Protein AF-A0A922D092-F1 (afdb_monomer)

Organism: Manduca sexta (NCBI:txid7130)

Foldseek 3Di:
DDDDDDDDDPPCPPPPPPPVVVVVVLVVLVVVLVVLVVVLVVLVVPDDPDPVSVVVSVVSVVVSVVSVVVSVVVVVVVVVVVVVVVVVVVPDDDPDDCVPVVVVVVVVVVVVVVVVVVVVVVVVVVVVVVVVVVVVVVVVVVVVVVVVVVVVVVCVVVVVVVVVVVVVVVVVVVVVVVVVVVVVVVVVVVVVVD

Solvent-accessible surface area (backbone atoms only — not comparable to full-atom values): 11094 Å² total; per-residue (Å²): 142,82,85,77,86,84,73,84,79,77,77,78,70,76,84,74,46,70,62,60,54,48,53,53,51,50,53,52,51,50,52,52,51,52,49,51,50,54,50,52,53,52,48,63,74,69,51,66,96,45,72,70,54,53,52,51,52,50,51,53,53,52,54,51,51,52,51,53,51,53,49,52,53,48,51,50,51,52,51,54,49,51,52,52,52,50,58,61,63,66,68,65,84,75,85,88,78,52,75,74,58,52,56,57,52,49,53,54,50,49,52,51,50,52,50,53,50,50,53,53,48,52,50,51,51,50,54,51,49,53,50,51,50,52,52,51,54,50,50,52,51,50,51,52,50,50,52,52,49,50,55,47,60,67,41,48,65,54,50,52,51,52,53,49,54,54,51,55,53,55,51,52,56,52,50,54,53,52,50,54,53,54,52,54,52,51,53,53,49,50,60,73,77,102

Sequence (194 aa):
MSTGTAGLSSESVPLINSDDMFDTMSMELQQLLNKLSSINDKMADLAPSGTATMHTIKRHREILMDYQQEFSKTSARVSARREREELLRGGSPPPSAVMGLSRRDQYAKEANHLHSSHMLVDEQINIAMEAREHLTSQRQTFKRMQTRFNDIANRFPMLNSLIYRINARKRRDSLIIGLVVAVCTFLLLLYAFH

pLDDT: mean 74.11, std 13.67, range [33.16, 96.38]

Secondary structure (DSSP, 8-state):
---------------S-HHHHHHHHHHHHHHHHHHHHHHHHHHHHH--S-HHHHHHHHHHHHHHHHHHHHHHHH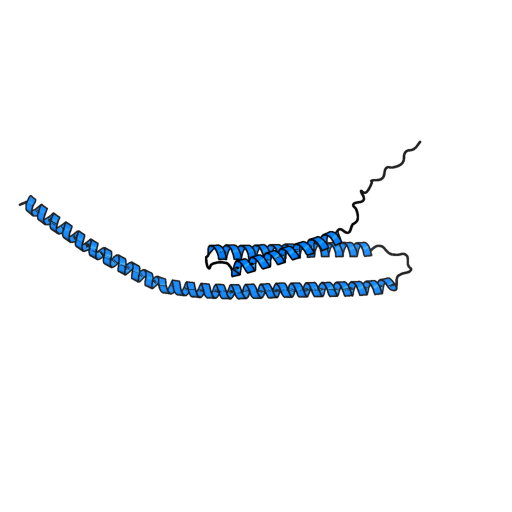HHHHHHHHHHHHHHHTTS---SS-HHHHHHHHHHHHHHHHHHHHHHHHHHHHHHHHHHHHHHHHHHHHHHHHHHHHHHHHHHHHHHHHHHHHHHHHHHHHHHHHHHHHHHHHHHHHHHH-

Radius of gyration: 38.84 Å; Cα contacts (8 Å, |Δi|>4): 16; chains: 1; bounding box: 93×28×133 Å

InterPro domains:
  IPR023601 Golgi SNAP receptor complex, subunit 1 [PIRSF027109] (18-194)
  IPR023601 Golgi SNAP receptor complex, subunit 1 [PTHR21094] (17-194)
  IPR060289 Golgi SNAP receptor complex member, N-terminal domain [PF27017] (8-90)

Mean predicted aligned error: 18.85 Å

Structure (mmCIF, N/CA/C/O backbone):
data_AF-A0A922D092-F1
#
_entry.id   AF-A0A922D092-F1
#
loop_
_atom_site.group_PDB
_atom_site.id
_at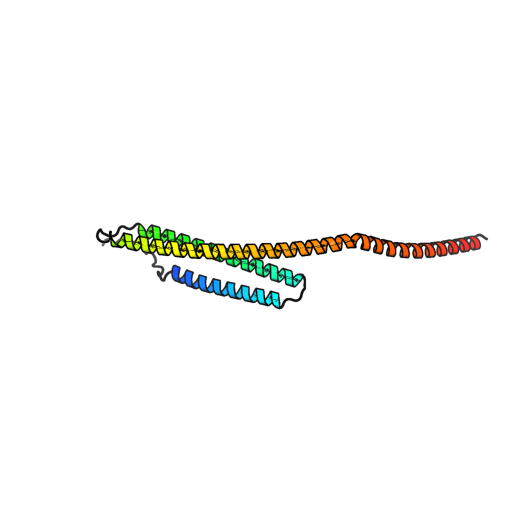om_site.type_symbol
_atom_site.label_atom_id
_atom_site.label_alt_id
_atom_site.label_comp_id
_atom_site.label_asym_id
_atom_site.label_entity_id
_atom_site.label_seq_id
_atom_site.pdbx_PDB_ins_code
_atom_site.Cartn_x
_atom_site.Cartn_y
_atom_site.Cartn_z
_atom_site.occupancy
_atom_site.B_iso_or_equiv
_atom_site.auth_seq_id
_atom_site.auth_comp_id
_atom_site.auth_asym_id
_atom_site.auth_atom_id
_atom_site.pdbx_PDB_model_num
ATOM 1 N N . MET A 1 1 ? 5.467 7.067 76.844 1.00 36.84 1 MET A N 1
ATOM 2 C CA . MET A 1 1 ? 6.057 7.325 75.513 1.00 36.84 1 MET A CA 1
ATOM 3 C C . MET A 1 1 ? 6.150 5.998 74.783 1.00 36.84 1 MET A C 1
ATOM 5 O O . MET A 1 1 ? 7.023 5.208 75.108 1.00 36.84 1 MET A O 1
ATOM 9 N N . SER A 1 2 ? 5.228 5.732 73.860 1.00 33.16 2 SER A N 1
ATOM 10 C CA . SER A 1 2 ? 5.283 4.564 72.973 1.00 33.16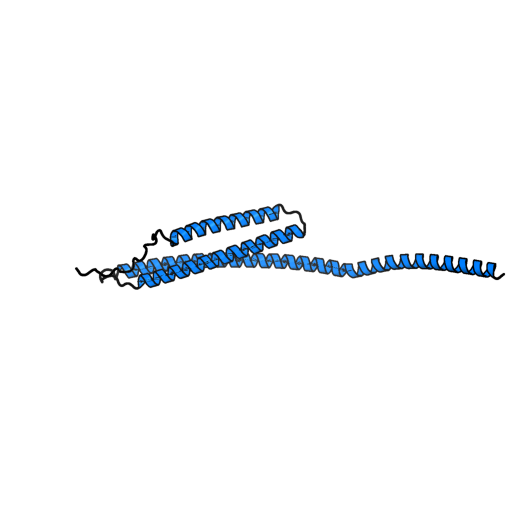 2 SER A CA 1
ATOM 11 C C . SER A 1 2 ? 4.810 5.038 71.607 1.00 33.16 2 SER A C 1
ATOM 13 O O . SER A 1 2 ? 3.639 5.356 71.418 1.00 33.16 2 SER A O 1
ATOM 15 N N . THR A 1 3 ? 5.774 5.235 70.715 1.00 38.66 3 THR A N 1
ATOM 16 C CA . THR A 1 3 ? 5.596 5.777 69.370 1.00 38.66 3 THR A CA 1
ATOM 17 C C . THR A 1 3 ? 4.955 4.739 68.466 1.00 38.66 3 THR A C 1
ATOM 19 O O . THR A 1 3 ? 5.421 3.604 68.377 1.00 38.66 3 THR A O 1
ATOM 22 N N . GLY A 1 4 ? 3.863 5.162 67.834 1.00 37.19 4 GLY A N 1
ATOM 23 C CA . GLY A 1 4 ? 3.045 4.371 66.936 1.00 37.19 4 GLY A CA 1
ATOM 24 C C . GLY A 1 4 ? 3.731 4.025 65.619 1.00 37.19 4 GLY A C 1
ATOM 25 O O . GLY A 1 4 ? 4.598 4.731 65.109 1.00 37.19 4 GLY A O 1
ATOM 26 N N . THR A 1 5 ? 3.264 2.904 65.091 1.00 45.34 5 THR A N 1
ATOM 27 C CA . THR A 1 5 ? 3.430 2.363 63.747 1.00 45.34 5 THR A CA 1
ATOM 28 C C . THR A 1 5 ? 3.207 3.414 62.657 1.00 45.34 5 THR A C 1
ATOM 30 O O . THR A 1 5 ? 2.078 3.860 62.446 1.00 45.34 5 THR A O 1
ATOM 33 N N . ALA A 1 6 ? 4.265 3.764 61.923 1.00 40.31 6 ALA A N 1
ATOM 34 C CA . ALA A 1 6 ? 4.159 4.496 60.665 1.00 40.31 6 ALA A CA 1
ATOM 35 C C . ALA A 1 6 ? 3.787 3.506 59.551 1.00 40.31 6 ALA A C 1
ATOM 37 O O . ALA A 1 6 ? 4.634 2.800 59.005 1.00 40.31 6 ALA A O 1
ATOM 38 N N . GLY A 1 7 ? 2.484 3.410 59.285 1.00 39.28 7 GLY A N 1
ATOM 39 C CA . GLY A 1 7 ? 1.939 2.726 58.123 1.00 39.28 7 GLY A CA 1
ATOM 40 C C . GLY A 1 7 ? 2.340 3.438 56.833 1.00 39.28 7 GLY A C 1
ATOM 41 O O . GLY A 1 7 ? 2.382 4.665 56.767 1.00 39.28 7 GLY A O 1
ATOM 42 N N . LEU A 1 8 ? 2.638 2.618 55.829 1.00 41.84 8 LEU A N 1
ATOM 43 C CA . LEU A 1 8 ? 2.929 2.973 54.446 1.00 41.84 8 LEU A CA 1
ATOM 44 C C . LEU A 1 8 ? 1.945 4.027 53.921 1.00 41.84 8 LEU A C 1
ATOM 46 O O . LEU A 1 8 ? 0.755 3.758 53.753 1.00 41.84 8 LEU A O 1
ATOM 50 N N . SER A 1 9 ? 2.454 5.221 53.631 1.00 36.53 9 SER A N 1
ATOM 51 C CA . SER A 1 9 ? 1.755 6.228 52.842 1.00 36.53 9 SER A CA 1
ATOM 52 C C . SER A 1 9 ? 1.647 5.723 51.404 1.00 36.53 9 SER A C 1
ATOM 54 O O . SER A 1 9 ? 2.573 5.870 50.610 1.00 36.53 9 SER A O 1
ATOM 56 N N . SER A 1 10 ? 0.518 5.084 51.095 1.00 38.88 10 SER A N 1
ATOM 57 C CA . SER A 1 10 ? 0.043 4.882 49.729 1.00 38.88 10 SER A CA 1
ATOM 58 C C . SER A 1 10 ? -0.156 6.264 49.118 1.00 38.88 10 SER A C 1
ATOM 60 O O . SER A 1 10 ? -1.162 6.923 49.376 1.00 38.88 10 SER A O 1
ATOM 62 N N . GLU A 1 11 ? 0.857 6.720 48.389 1.00 37.16 11 GLU A N 1
ATOM 63 C CA . GLU A 1 11 ? 0.870 7.981 47.665 1.00 37.16 11 GLU A CA 1
ATOM 64 C C . GLU A 1 11 ? -0.377 8.046 46.780 1.00 37.16 11 GLU A C 1
ATOM 66 O O . GLU A 1 11 ? -0.585 7.242 45.869 1.00 37.16 11 GLU A O 1
ATOM 71 N N . SER A 1 12 ? -1.270 8.957 47.145 1.00 43.69 12 SER A N 1
ATOM 72 C CA . SER A 1 12 ? -2.517 9.238 46.462 1.00 43.69 12 SER A CA 1
ATOM 73 C C . SER A 1 12 ? -2.196 9.873 45.113 1.00 43.69 12 SER A C 1
ATOM 75 O O . SER A 1 12 ? -2.137 11.098 44.997 1.00 43.69 12 SER A O 1
ATOM 77 N N . VAL A 1 13 ? -1.968 9.039 44.098 1.00 53.28 13 VAL A N 1
ATOM 78 C CA . VAL A 1 13 ? -2.009 9.477 42.702 1.00 53.28 13 VAL A CA 1
ATOM 79 C C . VAL A 1 13 ? -3.411 10.050 42.473 1.00 53.28 13 VAL A C 1
ATOM 81 O O . VAL A 1 13 ? -4.391 9.360 42.776 1.00 53.28 13 VAL A O 1
ATOM 84 N N . PRO A 1 14 ? -3.548 11.302 42.010 1.00 43.09 14 PRO A N 1
ATOM 85 C CA . PRO A 1 14 ? -4.853 11.904 41.792 1.00 43.09 14 PRO A CA 1
ATOM 86 C C . PRO A 1 14 ? -5.666 11.017 40.845 1.00 43.09 14 PRO A C 1
ATOM 88 O O . PRO A 1 14 ? -5.299 10.848 39.686 1.00 43.09 14 PRO A O 1
ATOM 91 N N . LEU A 1 15 ? -6.778 10.463 41.336 1.00 48.34 15 LEU A N 1
ATOM 92 C CA . LEU A 1 15 ? -7.799 9.739 40.566 1.00 48.34 15 LEU A CA 1
ATOM 93 C C . LEU A 1 15 ? -8.592 10.706 39.663 1.00 48.34 15 LEU A C 1
ATOM 95 O O . LEU A 1 15 ? -9.815 10.638 39.572 1.00 48.34 15 LEU A O 1
ATOM 99 N N . ILE A 1 16 ? -7.906 11.645 39.011 1.00 45.56 16 ILE A N 1
ATOM 100 C CA . ILE A 1 16 ? -8.444 12.336 37.844 1.00 45.56 16 ILE A CA 1
ATOM 101 C C . ILE A 1 16 ? -8.321 11.329 36.703 1.00 45.56 16 ILE A C 1
ATOM 103 O O . ILE A 1 16 ? -7.296 11.196 36.043 1.00 45.56 16 ILE A O 1
ATOM 107 N N . ASN A 1 17 ? -9.373 10.518 36.656 1.00 61.44 17 ASN A N 1
ATOM 108 C CA . ASN A 1 17 ? -9.843 9.611 35.628 1.00 61.44 17 ASN A CA 1
ATOM 109 C C . ASN A 1 17 ? -8.825 9.284 34.521 1.00 61.44 17 ASN A C 1
ATOM 111 O O . ASN A 1 17 ? -8.837 9.864 33.437 1.00 61.44 17 ASN A O 1
ATOM 115 N N . SER A 1 18 ? -7.948 8.314 34.792 1.00 64.44 18 SER A N 1
ATOM 116 C CA . SER A 1 18 ? -7.042 7.731 33.791 1.00 64.44 18 SER A CA 1
ATOM 117 C C . SER A 1 18 ? -7.797 7.278 32.535 1.00 64.44 18 SER A C 1
ATOM 119 O O . SER A 1 18 ? -7.241 7.323 31.439 1.00 64.44 18 SER A O 1
ATOM 121 N N . ASP A 1 19 ? -9.071 6.914 32.704 1.00 66.00 19 ASP A N 1
ATOM 122 C CA . ASP A 1 19 ? -10.000 6.589 31.628 1.00 66.00 19 ASP A CA 1
ATOM 123 C C . ASP A 1 19 ? -10.378 7.824 30.791 1.00 66.00 19 ASP A C 1
ATOM 125 O O . ASP A 1 19 ? -10.250 7.769 29.573 1.00 66.00 19 ASP A O 1
ATOM 129 N N . ASP A 1 20 ? -10.729 8.971 31.395 1.00 72.00 20 ASP A N 1
ATOM 130 C CA . ASP A 1 20 ? -11.018 10.200 30.621 1.00 72.00 20 ASP A CA 1
ATOM 131 C C . ASP A 1 20 ? -9.777 10.707 29.877 1.00 72.00 20 ASP A C 1
ATOM 133 O O . ASP A 1 20 ? -9.875 11.229 28.763 1.00 72.00 20 ASP A O 1
ATOM 137 N N . MET A 1 21 ? -8.590 10.561 30.477 1.00 75.94 21 MET A N 1
ATOM 138 C CA . MET A 1 21 ? -7.331 10.891 29.806 1.00 75.94 21 MET A CA 1
ATOM 139 C C . MET A 1 21 ? -7.085 9.978 28.603 1.00 75.94 21 MET A C 1
ATOM 141 O O . MET A 1 21 ? -6.642 10.454 27.555 1.00 75.94 21 MET A O 1
ATOM 145 N N . PHE A 1 22 ? -7.376 8.682 28.739 1.00 78.19 22 PHE A N 1
ATOM 146 C CA . PHE A 1 22 ? -7.267 7.728 27.643 1.00 78.19 22 PHE A CA 1
ATOM 147 C C . PHE A 1 22 ? -8.282 8.017 26.534 1.00 78.19 22 PHE A C 1
ATOM 149 O O . PHE A 1 22 ? -7.911 7.996 25.361 1.00 78.19 22 PHE A O 1
ATOM 156 N N . ASP A 1 23 ? -9.525 8.339 26.886 1.00 75.44 23 ASP A N 1
ATOM 157 C CA . ASP A 1 23 ? -10.584 8.669 25.931 1.00 75.44 23 ASP A CA 1
ATOM 158 C C . ASP A 1 23 ? -10.254 9.964 25.168 1.00 75.44 23 ASP A C 1
ATOM 160 O O . ASP A 1 23 ? -10.342 10.008 23.938 1.00 75.44 23 ASP A O 1
ATOM 164 N N . THR A 1 24 ? -9.758 10.989 25.869 1.00 80.88 24 THR A N 1
ATOM 165 C CA . THR A 1 24 ? -9.302 12.249 25.254 1.00 80.88 24 THR A CA 1
ATOM 166 C C . THR A 1 24 ? -8.134 12.008 24.296 1.00 80.88 24 THR A C 1
ATOM 168 O O . THR A 1 24 ? -8.173 12.434 23.141 1.00 80.88 24 THR A O 1
ATOM 171 N N . MET A 1 25 ? -7.113 11.266 24.738 1.00 80.69 25 MET A N 1
ATOM 172 C CA . MET A 1 25 ? -5.948 10.934 23.914 1.00 80.69 25 MET A CA 1
ATOM 173 C C . MET A 1 25 ? -6.326 10.071 22.708 1.00 80.69 25 MET A C 1
ATOM 175 O O . MET A 1 25 ? -5.791 10.265 21.618 1.00 80.69 25 MET A O 1
ATOM 179 N N . SER A 1 26 ? -7.263 9.140 22.882 1.00 79.75 26 SER A N 1
ATOM 180 C CA . SER A 1 26 ? -7.783 8.300 21.803 1.00 79.75 26 SER A CA 1
ATOM 181 C C . SER A 1 26 ? -8.486 9.137 20.740 1.00 79.75 26 SER A C 1
ATOM 183 O O . SER A 1 26 ? -8.256 8.938 19.546 1.00 79.75 26 SER A O 1
ATOM 185 N N . MET A 1 27 ? -9.276 10.126 21.162 1.00 79.56 27 MET A N 1
ATOM 186 C CA . MET A 1 27 ? -9.956 11.049 20.257 1.00 79.56 27 MET A CA 1
ATOM 187 C C . MET A 1 27 ? -8.962 11.916 19.470 1.00 79.56 27 MET A C 1
ATOM 189 O O . MET A 1 27 ? -9.107 12.071 18.255 1.00 79.56 27 MET A O 1
ATOM 193 N N . GLU A 1 28 ? -7.917 12.429 20.125 1.00 86.38 28 GLU A N 1
ATOM 194 C CA . GLU A 1 28 ? -6.835 13.164 19.457 1.00 86.38 28 GLU A CA 1
ATOM 195 C C . GLU A 1 28 ? -6.080 12.283 18.450 1.00 86.38 28 GLU A C 1
ATOM 197 O O . GLU A 1 28 ? -5.886 12.680 17.298 1.00 86.38 28 GLU A O 1
ATOM 202 N N . LEU A 1 29 ? -5.703 11.060 18.838 1.00 85.44 29 LEU A N 1
ATOM 203 C CA . LEU A 1 29 ? -5.026 10.101 17.957 1.00 85.44 29 LEU A CA 1
ATOM 204 C C . LEU A 1 29 ? -5.854 9.804 16.706 1.00 85.44 29 LEU A C 1
ATOM 206 O O . LEU A 1 29 ? -5.323 9.802 15.594 1.00 85.44 29 LEU A O 1
ATOM 210 N N . GLN A 1 30 ? -7.162 9.624 16.867 1.00 81.12 30 GLN A N 1
ATOM 211 C CA . GLN A 1 30 ? -8.065 9.361 15.755 1.00 81.12 30 GLN A CA 1
ATOM 212 C C . GLN A 1 30 ? -8.192 10.571 14.817 1.00 81.12 30 GLN A C 1
ATOM 214 O O . GLN A 1 30 ? -8.170 10.411 13.595 1.00 81.12 30 GLN A O 1
ATOM 219 N N . GLN A 1 31 ? -8.224 11.794 15.355 1.00 85.25 31 GLN A N 1
ATOM 220 C CA . GLN A 1 31 ? -8.160 13.014 14.543 1.00 85.25 31 GLN A CA 1
ATOM 221 C C . GLN A 1 31 ? -6.845 13.119 13.757 1.00 85.25 31 GLN A C 1
ATOM 223 O O . GLN A 1 31 ? -6.859 13.487 12.577 1.00 85.25 31 GLN A O 1
ATOM 228 N N . LEU A 1 32 ? -5.711 12.776 14.374 1.00 86.44 32 LEU A N 1
ATOM 229 C CA . LEU A 1 32 ? -4.406 12.783 13.710 1.00 86.44 32 LEU A CA 1
ATOM 230 C C . LEU A 1 32 ? -4.322 11.729 12.597 1.00 86.44 32 LEU A C 1
ATOM 232 O O . LEU A 1 32 ? -3.824 12.043 11.513 1.00 86.44 32 LEU A O 1
ATOM 236 N N . LEU A 1 33 ? -4.847 10.521 12.820 1.00 82.44 33 LEU A N 1
ATOM 237 C CA . LEU A 1 33 ? -4.914 9.467 11.801 1.00 82.44 33 LEU A CA 1
ATOM 238 C C . LEU A 1 33 ? -5.783 9.887 10.610 1.00 82.44 33 LEU A C 1
ATOM 240 O O . LEU A 1 33 ? -5.355 9.758 9.462 1.00 82.44 33 LEU A O 1
ATOM 244 N N . ASN A 1 34 ? -6.944 10.493 10.869 1.00 79.31 34 ASN A N 1
ATOM 245 C CA . ASN A 1 34 ? -7.818 11.028 9.821 1.00 79.31 34 ASN A CA 1
ATOM 246 C C . ASN A 1 34 ? -7.132 12.140 9.015 1.00 79.31 34 ASN A C 1
ATOM 248 O O . ASN A 1 34 ? -7.215 12.184 7.783 1.00 79.31 34 ASN A O 1
ATOM 252 N N . LYS A 1 35 ? -6.394 13.025 9.694 1.00 88.12 35 LYS A N 1
ATOM 253 C CA . LYS A 1 35 ? -5.608 14.074 9.036 1.00 88.12 35 LYS A CA 1
ATOM 254 C C . LYS A 1 35 ? -4.502 13.480 8.163 1.00 88.12 35 LYS A C 1
ATOM 256 O O . LYS A 1 35 ? -4.300 13.954 7.046 1.00 88.12 35 LYS A O 1
ATOM 261 N N . LEU A 1 36 ? -3.814 12.443 8.641 1.00 82.88 36 LEU A N 1
ATOM 262 C CA . LEU A 1 36 ? -2.781 11.747 7.877 1.00 82.88 36 LEU A CA 1
ATOM 263 C C . LEU A 1 36 ? -3.370 11.044 6.646 1.00 82.88 36 LEU A C 1
ATOM 265 O O . LEU A 1 36 ? -2.770 11.124 5.575 1.00 82.88 36 LEU A O 1
ATOM 269 N N . SER A 1 37 ? -4.564 10.454 6.763 1.00 81.44 37 SER A N 1
ATOM 270 C CA . SER A 1 37 ? -5.294 9.876 5.625 1.00 81.44 37 SER A CA 1
ATOM 271 C C . SER A 1 37 ? -5.591 10.933 4.570 1.00 81.44 37 SER A C 1
ATOM 273 O O . SER A 1 37 ? -5.203 10.781 3.415 1.00 81.44 37 SER A O 1
ATOM 275 N N . SER A 1 38 ? -6.161 12.070 4.984 1.00 82.00 38 SER A N 1
ATOM 276 C CA . SER A 1 38 ? -6.460 13.185 4.078 1.00 82.00 38 SER A CA 1
ATOM 277 C C . SER A 1 38 ? -5.213 13.714 3.359 1.00 82.00 38 SER A C 1
ATOM 279 O O . SER A 1 38 ? -5.268 14.046 2.175 1.00 82.00 38 SER A O 1
ATOM 281 N N . ILE A 1 39 ? -4.073 13.794 4.053 1.00 85.81 39 ILE A N 1
ATOM 282 C CA . ILE A 1 39 ? -2.797 14.199 3.446 1.00 85.81 39 ILE A CA 1
ATOM 283 C C . ILE A 1 39 ? -2.324 13.159 2.428 1.00 85.81 39 ILE A C 1
ATOM 285 O O . ILE A 1 39 ? -1.868 13.531 1.349 1.00 85.81 39 ILE A O 1
ATOM 289 N N . ASN A 1 40 ? -2.439 11.874 2.751 1.00 82.81 40 ASN A N 1
ATOM 290 C CA . ASN A 1 40 ? -2.034 10.788 1.868 1.00 82.81 40 ASN A CA 1
ATOM 291 C C . ASN A 1 40 ? -2.883 10.745 0.586 1.00 82.81 40 ASN A C 1
ATOM 293 O O . ASN A 1 40 ? -2.347 10.556 -0.505 1.00 82.81 40 ASN A O 1
ATOM 297 N N . ASP A 1 41 ? -4.184 11.018 0.691 1.00 80.31 41 ASP A N 1
ATOM 298 C CA . ASP A 1 41 ? -5.077 11.110 -0.467 1.00 80.31 41 ASP A CA 1
ATOM 299 C C . ASP A 1 41 ? -4.776 12.339 -1.332 1.00 80.31 41 ASP A C 1
ATOM 301 O O . ASP A 1 41 ? -4.665 12.217 -2.550 1.00 80.31 41 ASP A O 1
ATOM 305 N N . LYS A 1 42 ? -4.515 13.504 -0.722 1.00 83.19 42 LYS A N 1
ATOM 306 C CA . LYS A 1 42 ? -4.047 14.699 -1.453 1.00 83.19 42 LYS A CA 1
ATOM 307 C C . LYS A 1 42 ? -2.707 14.466 -2.147 1.00 83.19 42 LYS A C 1
ATOM 309 O O . LYS A 1 42 ? -2.483 14.960 -3.248 1.00 83.19 42 LYS A O 1
ATOM 314 N N . MET A 1 43 ? -1.807 13.719 -1.511 1.00 77.19 43 MET A N 1
ATOM 315 C CA . MET A 1 43 ? -0.519 13.355 -2.096 1.00 77.19 43 MET A CA 1
ATOM 316 C C . MET A 1 43 ? -0.699 12.414 -3.289 1.00 77.19 43 MET A C 1
ATOM 318 O O . MET A 1 43 ? 0.001 12.569 -4.284 1.00 77.19 43 MET A O 1
ATOM 322 N N . ALA A 1 44 ? -1.648 11.477 -3.215 1.00 77.62 44 ALA A N 1
ATOM 323 C CA . ALA A 1 44 ? -1.992 10.604 -4.331 1.00 77.62 44 ALA A CA 1
ATOM 324 C C . ALA A 1 44 ? -2.587 11.374 -5.522 1.00 77.62 44 ALA A C 1
ATOM 326 O O . ALA A 1 44 ? -2.281 11.032 -6.661 1.00 77.62 44 ALA A O 1
ATOM 327 N N . ASP A 1 45 ? -3.382 12.413 -5.259 1.00 77.06 45 ASP A N 1
ATOM 328 C CA . ASP A 1 45 ? -4.035 13.235 -6.287 1.00 77.06 45 ASP A CA 1
ATOM 329 C C . ASP A 1 45 ? -3.051 14.188 -6.997 1.00 77.06 45 ASP A C 1
ATOM 331 O O . ASP A 1 45 ? -3.128 14.414 -8.203 1.00 77.06 45 ASP A O 1
ATOM 335 N N . LEU A 1 46 ? -2.062 14.705 -6.258 1.00 73.31 46 LEU A N 1
ATOM 336 C CA . LEU A 1 46 ? -1.049 15.637 -6.771 1.00 73.31 46 LEU A CA 1
ATOM 337 C C . LEU A 1 46 ? 0.202 14.952 -7.344 1.00 73.31 46 LEU A C 1
ATOM 339 O O . LEU A 1 46 ? 1.046 15.622 -7.945 1.00 73.31 46 LEU A O 1
ATOM 343 N N . ALA A 1 47 ? 0.383 13.646 -7.134 1.00 68.69 47 ALA A N 1
ATOM 344 C CA . ALA A 1 47 ? 1.636 12.992 -7.486 1.00 68.69 47 ALA A CA 1
ATOM 345 C C . ALA A 1 47 ? 1.795 12.791 -9.004 1.00 68.69 47 ALA A C 1
ATOM 347 O O . ALA A 1 47 ? 0.965 12.138 -9.642 1.00 68.69 47 ALA A O 1
ATOM 348 N N . PRO A 1 48 ? 2.915 13.250 -9.599 1.00 60.91 48 PRO A N 1
ATOM 349 C CA . PRO A 1 48 ? 3.242 12.922 -10.981 1.00 60.91 48 PRO A CA 1
ATOM 350 C C . PRO A 1 48 ? 3.485 11.411 -11.111 1.00 60.91 48 PRO A C 1
ATOM 352 O O . PRO A 1 48 ? 3.947 10.775 -10.161 1.00 60.91 48 PRO A O 1
ATOM 355 N N . SER A 1 49 ? 3.210 10.838 -12.291 1.00 64.00 49 SER A N 1
ATOM 356 C CA . SER A 1 49 ? 3.234 9.390 -12.601 1.00 64.00 49 SER A CA 1
ATOM 357 C C . SER A 1 49 ? 4.618 8.704 -12.539 1.00 64.00 49 SER A C 1
ATOM 359 O O . SER A 1 49 ? 4.883 7.754 -13.275 1.00 64.00 49 SER A O 1
ATOM 361 N N . GLY A 1 50 ? 5.525 9.177 -11.685 1.00 70.50 50 GLY A N 1
ATOM 362 C CA . GLY A 1 50 ? 6.829 8.580 -11.429 1.00 70.50 50 GLY A CA 1
ATOM 363 C C . GLY A 1 50 ? 6.740 7.328 -10.554 1.00 70.50 50 GLY A C 1
ATOM 364 O O . GLY A 1 50 ? 5.988 7.248 -9.586 1.00 70.50 50 GLY A O 1
ATOM 365 N N . THR A 1 51 ? 7.571 6.333 -10.849 1.00 70.00 51 THR A N 1
ATOM 366 C CA . THR A 1 51 ? 7.683 5.108 -10.043 1.00 70.00 51 THR A CA 1
ATOM 367 C C . THR A 1 51 ? 8.122 5.391 -8.604 1.00 70.00 51 THR A C 1
ATOM 369 O O . THR A 1 51 ? 7.598 4.781 -7.676 1.00 70.00 51 THR A O 1
ATOM 372 N N . ALA A 1 52 ? 9.026 6.351 -8.388 1.00 73.69 52 ALA A N 1
ATOM 373 C CA . ALA A 1 52 ? 9.484 6.732 -7.050 1.00 73.69 52 ALA A CA 1
ATOM 374 C C . ALA A 1 52 ? 8.368 7.355 -6.186 1.00 73.69 52 ALA A C 1
ATOM 376 O O . ALA A 1 52 ? 8.224 6.991 -5.021 1.00 73.69 52 ALA A O 1
ATOM 377 N N . THR A 1 53 ? 7.536 8.235 -6.753 1.00 74.31 53 THR A N 1
ATOM 378 C CA . THR A 1 53 ? 6.408 8.863 -6.040 1.00 74.31 53 THR A CA 1
ATOM 379 C C . THR A 1 53 ? 5.320 7.843 -5.706 1.00 74.31 53 THR A C 1
ATOM 381 O O . THR A 1 53 ? 4.807 7.846 -4.588 1.00 74.31 53 THR A O 1
ATOM 384 N N . MET A 1 54 ? 5.037 6.896 -6.610 1.00 74.75 54 MET A N 1
ATOM 385 C CA . MET A 1 54 ? 4.121 5.781 -6.332 1.00 74.75 54 MET A CA 1
ATOM 386 C C . MET A 1 54 ? 4.595 4.898 -5.171 1.00 74.75 54 MET A C 1
ATOM 388 O O . MET A 1 54 ? 3.782 4.515 -4.329 1.00 74.75 54 MET A O 1
ATOM 392 N N . HIS A 1 55 ? 5.893 4.578 -5.099 1.00 79.56 55 HIS A N 1
ATOM 393 C CA . HIS A 1 55 ? 6.444 3.796 -3.988 1.00 79.56 55 HIS A CA 1
ATOM 394 C C . HIS A 1 55 ? 6.328 4.535 -2.650 1.00 79.56 55 HIS A C 1
ATOM 396 O O . HIS A 1 55 ? 5.936 3.924 -1.656 1.00 79.56 55 HIS A O 1
ATOM 402 N N . THR A 1 56 ? 6.595 5.842 -2.629 1.00 82.94 56 THR A N 1
ATOM 403 C CA . THR A 1 56 ? 6.458 6.670 -1.423 1.00 82.94 56 THR A CA 1
ATOM 404 C C . THR A 1 56 ? 5.007 6.748 -0.940 1.00 82.94 56 THR A C 1
ATOM 406 O O . THR A 1 56 ? 4.752 6.529 0.241 1.00 82.94 56 THR A O 1
ATOM 409 N N . ILE A 1 57 ? 4.034 6.962 -1.833 1.00 82.56 57 ILE A N 1
ATOM 410 C CA . ILE A 1 57 ? 2.604 6.973 -1.461 1.00 82.56 57 ILE A CA 1
ATOM 411 C C . ILE A 1 57 ? 2.166 5.609 -0.927 1.00 82.56 57 ILE A C 1
ATOM 413 O O . ILE A 1 57 ? 1.475 5.519 0.088 1.00 82.56 57 ILE A O 1
ATOM 417 N N . LYS A 1 58 ? 2.593 4.526 -1.587 1.00 80.12 58 LYS A N 1
ATOM 418 C CA . LYS A 1 58 ? 2.294 3.170 -1.124 1.00 80.12 58 LYS A CA 1
ATOM 419 C C . LYS A 1 58 ? 2.835 2.943 0.290 1.00 80.12 58 LYS A C 1
ATOM 421 O O . LYS A 1 58 ? 2.100 2.466 1.148 1.00 80.12 58 LYS A O 1
ATOM 426 N N . ARG A 1 59 ? 4.076 3.363 0.547 1.00 85.62 59 ARG A N 1
ATOM 427 C CA . ARG A 1 59 ? 4.705 3.304 1.871 1.00 85.62 59 ARG A CA 1
ATOM 428 C C . ARG A 1 59 ? 3.920 4.108 2.912 1.00 85.62 59 ARG A C 1
ATOM 430 O O . ARG A 1 59 ? 3.714 3.614 4.013 1.00 85.62 59 ARG A O 1
ATOM 437 N N . HIS A 1 60 ? 3.453 5.310 2.574 1.00 85.56 60 HIS A N 1
ATOM 438 C CA . HIS A 1 60 ? 2.629 6.117 3.480 1.00 85.56 60 HIS A CA 1
ATOM 439 C C . HIS A 1 60 ? 1.276 5.466 3.792 1.00 85.56 60 HIS A C 1
ATOM 441 O O . HIS A 1 60 ? 0.825 5.547 4.932 1.00 85.56 60 HIS A O 1
ATOM 447 N N . ARG A 1 61 ? 0.645 4.788 2.822 1.00 82.75 61 ARG A N 1
ATOM 448 C CA . ARG A 1 61 ? -0.580 4.001 3.062 1.00 82.75 61 ARG A CA 1
ATOM 449 C C . ARG A 1 61 ? -0.339 2.812 3.991 1.00 82.75 61 ARG A C 1
ATOM 451 O O . ARG A 1 61 ? -1.126 2.613 4.905 1.00 82.75 61 ARG A O 1
ATOM 458 N N . GLU A 1 62 ? 0.748 2.071 3.790 1.00 81.50 62 GLU A N 1
ATOM 459 C CA . GLU A 1 62 ? 1.127 0.951 4.666 1.00 81.50 62 GLU A CA 1
ATOM 460 C C . GLU A 1 62 ? 1.362 1.426 6.110 1.00 81.50 62 GLU A C 1
ATOM 462 O O . GLU A 1 62 ? 0.782 0.877 7.038 1.00 81.50 62 GLU A O 1
ATOM 467 N N . ILE A 1 63 ? 2.120 2.512 6.297 1.00 87.69 63 ILE A N 1
ATOM 468 C CA . ILE A 1 63 ? 2.389 3.081 7.629 1.00 87.69 63 ILE A CA 1
ATOM 469 C C . ILE A 1 63 ? 1.099 3.551 8.317 1.00 87.69 63 ILE A C 1
ATOM 471 O O . ILE A 1 63 ? 0.931 3.356 9.519 1.00 87.69 63 ILE A O 1
ATOM 475 N N . LEU A 1 64 ? 0.184 4.179 7.573 1.00 80.12 64 LEU A N 1
ATOM 476 C CA . LEU A 1 64 ? -1.100 4.615 8.123 1.00 80.12 64 LEU A CA 1
ATOM 477 C C . LEU A 1 64 ? -1.939 3.423 8.598 1.00 80.12 64 LEU A C 1
ATOM 479 O O . LEU A 1 64 ? -2.500 3.478 9.691 1.00 80.12 64 LEU A O 1
ATOM 483 N N . MET A 1 65 ? -1.982 2.353 7.803 1.00 80.00 65 MET A N 1
ATOM 484 C CA . MET A 1 65 ? -2.692 1.123 8.145 1.00 80.00 65 MET A CA 1
ATOM 485 C C . MET A 1 65 ? -2.101 0.465 9.400 1.00 80.00 65 MET A C 1
ATOM 487 O O . MET A 1 65 ? -2.851 0.089 10.301 1.00 80.00 65 MET A O 1
ATOM 491 N N . ASP A 1 66 ? -0.770 0.402 9.507 1.00 81.50 66 ASP A N 1
ATOM 492 C CA . ASP A 1 66 ? -0.085 -0.108 10.700 1.00 81.50 66 ASP A CA 1
ATOM 493 C C . ASP A 1 66 ? -0.456 0.709 11.951 1.00 81.50 66 ASP A C 1
ATOM 495 O O . ASP A 1 66 ? -0.752 0.140 13.005 1.00 81.50 66 ASP A O 1
ATOM 499 N N . TYR A 1 67 ? -0.504 2.044 11.844 1.00 83.94 67 TYR A N 1
ATOM 500 C CA . TYR A 1 67 ? -0.896 2.897 12.968 1.00 83.94 67 TYR A CA 1
ATOM 501 C C . TYR A 1 67 ? -2.362 2.731 13.369 1.00 83.94 67 TYR A C 1
ATOM 503 O O . TYR A 1 67 ? -2.656 2.695 14.564 1.00 83.94 67 TYR A O 1
ATOM 511 N N . GLN A 1 68 ? -3.280 2.592 12.410 1.00 80.12 68 GLN A N 1
ATOM 512 C CA . GLN A 1 68 ? -4.686 2.301 12.707 1.00 80.12 68 GLN A CA 1
ATOM 513 C C . GLN A 1 68 ? -4.841 0.946 13.408 1.00 80.12 68 GLN A C 1
ATOM 515 O O . GLN A 1 68 ? -5.574 0.837 14.395 1.00 80.12 68 GLN A O 1
ATOM 520 N N . GLN A 1 69 ? -4.116 -0.076 12.947 1.00 78.69 69 GLN A N 1
ATOM 521 C CA . GLN A 1 69 ? -4.153 -1.405 13.547 1.00 78.69 69 GLN A CA 1
ATOM 522 C C . GLN A 1 69 ? -3.600 -1.402 14.976 1.00 78.69 69 GLN A C 1
ATOM 524 O O . GLN A 1 69 ? -4.224 -1.961 15.882 1.00 78.69 69 GLN A O 1
ATOM 529 N N . GLU A 1 70 ? -2.450 -0.768 15.206 1.00 79.88 70 GLU A N 1
ATOM 530 C CA . GLU A 1 70 ? -1.859 -0.685 16.545 1.00 79.88 70 GLU A CA 1
ATOM 531 C C . GLU A 1 70 ? -2.704 0.176 17.495 1.00 79.88 70 GLU A C 1
ATOM 533 O O . GLU A 1 70 ? -2.844 -0.177 18.672 1.00 79.88 70 GLU A O 1
ATOM 538 N N . PHE A 1 71 ? -3.347 1.237 16.995 1.00 81.38 71 PHE A N 1
ATOM 539 C CA . PHE A 1 71 ? -4.313 2.021 17.765 1.00 81.38 71 PHE A CA 1
ATOM 540 C C . PHE A 1 71 ? -5.521 1.176 18.185 1.00 81.38 71 PHE A C 1
ATOM 542 O O . PHE A 1 71 ? -5.820 1.085 19.376 1.00 81.38 71 PHE A O 1
ATOM 549 N N . SER A 1 72 ? -6.159 0.484 17.237 1.00 77.19 72 SER A N 1
ATOM 550 C CA . SER A 1 72 ? -7.303 -0.399 17.502 1.00 77.19 72 SER A CA 1
ATOM 551 C C . SER A 1 72 ? -6.955 -1.493 18.517 1.00 77.19 72 SER A C 1
ATOM 553 O O . SER A 1 72 ? -7.657 -1.697 19.507 1.00 77.19 72 SER A O 1
ATOM 555 N N . LYS A 1 73 ? -5.800 -2.141 18.346 1.00 79.62 73 LYS A N 1
ATOM 556 C CA . LYS A 1 73 ? -5.288 -3.171 19.259 1.00 79.62 73 LYS A CA 1
ATOM 557 C C . LYS A 1 73 ? -5.009 -2.632 20.661 1.00 79.62 73 LYS A C 1
ATOM 559 O O . LYS A 1 73 ? -5.262 -3.325 21.646 1.00 79.62 73 LYS A O 1
ATOM 564 N N . THR A 1 74 ? -4.477 -1.417 20.766 1.00 78.62 74 THR A N 1
ATOM 565 C CA . THR A 1 74 ? -4.213 -0.767 22.057 1.00 78.62 74 THR A CA 1
ATOM 566 C C . THR A 1 74 ? -5.516 -0.366 22.742 1.00 78.62 74 THR A C 1
ATOM 568 O O . THR A 1 74 ? -5.686 -0.671 23.921 1.00 78.62 74 THR A O 1
ATOM 571 N N . SER A 1 75 ? -6.470 0.199 22.000 1.00 78.75 75 SER A N 1
ATOM 572 C CA . SER A 1 75 ? -7.817 0.510 22.489 1.00 78.75 75 SER A CA 1
ATOM 573 C C . SER A 1 75 ? -8.545 -0.737 22.998 1.00 78.75 75 SER A C 1
ATOM 575 O O . SER A 1 75 ? -9.019 -0.760 24.134 1.00 78.75 75 SER A O 1
ATOM 577 N N . ALA A 1 76 ? -8.506 -1.837 22.241 1.00 75.81 76 ALA A N 1
ATOM 578 C CA . ALA A 1 76 ? -9.085 -3.113 22.657 1.00 75.81 76 ALA A CA 1
ATOM 579 C C . ALA A 1 76 ? -8.446 -3.664 23.946 1.00 75.81 76 ALA A C 1
ATOM 581 O O . ALA A 1 76 ? -9.148 -4.173 24.819 1.00 75.81 76 ALA A O 1
ATOM 582 N N . ARG A 1 77 ? -7.120 -3.538 24.111 1.00 78.75 77 ARG A N 1
ATOM 583 C CA . ARG A 1 77 ? -6.426 -3.947 25.348 1.00 78.75 77 ARG A CA 1
ATOM 584 C C . ARG A 1 77 ? -6.847 -3.113 26.555 1.00 78.75 77 ARG A C 1
ATOM 586 O O . ARG A 1 77 ? -7.009 -3.672 27.638 1.00 78.75 77 ARG A O 1
ATOM 593 N N . VAL A 1 78 ? -6.996 -1.801 26.382 1.00 78.44 78 VAL A N 1
ATOM 594 C CA . VAL A 1 78 ? -7.424 -0.899 27.459 1.00 78.44 78 VAL A CA 1
ATOM 595 C C . VAL A 1 78 ? -8.882 -1.157 27.827 1.00 78.44 78 VAL A C 1
ATOM 597 O O . VAL A 1 78 ? -9.183 -1.309 29.007 1.00 78.44 78 VAL A O 1
ATOM 600 N N . SER A 1 79 ? -9.758 -1.343 26.839 1.00 77.88 79 SER A N 1
ATOM 601 C CA . SER A 1 79 ? -11.156 -1.729 27.056 1.00 77.88 79 SER A CA 1
ATOM 602 C C . SER A 1 79 ? -11.280 -3.064 27.807 1.00 77.88 79 SER A C 1
ATOM 604 O O . SER A 1 79 ? -11.969 -3.131 28.822 1.00 77.88 79 SER A O 1
ATOM 606 N N . ALA A 1 80 ? -10.524 -4.094 27.409 1.00 76.94 80 ALA A N 1
ATOM 607 C CA . ALA A 1 80 ? -10.515 -5.386 28.103 1.00 76.94 80 ALA A CA 1
ATOM 608 C C . ALA A 1 80 ? -9.985 -5.284 29.546 1.00 76.94 80 ALA A C 1
ATOM 610 O O . ALA A 1 80 ? -10.446 -5.988 30.450 1.00 76.94 80 ALA A O 1
ATOM 611 N N . ARG A 1 81 ? -9.008 -4.401 29.791 1.00 78.56 81 ARG A N 1
ATOM 612 C CA . ARG A 1 81 ? -8.521 -4.123 31.146 1.00 78.56 81 ARG A CA 1
ATOM 613 C C . ARG A 1 81 ? -9.590 -3.420 31.984 1.00 78.56 81 ARG A C 1
ATOM 615 O O . ARG A 1 81 ? -9.796 -3.824 33.126 1.00 78.56 81 ARG A O 1
ATOM 622 N N . ARG A 1 82 ? -10.286 -2.435 31.414 1.00 74.62 82 ARG A N 1
ATOM 623 C CA . ARG A 1 82 ? -11.399 -1.729 32.060 1.00 74.62 82 ARG A CA 1
ATOM 624 C C . ARG A 1 82 ? -12.532 -2.687 32.424 1.00 74.62 82 ARG A C 1
ATOM 626 O O . ARG A 1 82 ? -12.983 -2.682 33.564 1.00 74.62 82 ARG A O 1
ATOM 633 N N . GLU A 1 83 ? -12.925 -3.576 31.513 1.00 75.00 83 GLU A N 1
ATOM 634 C CA . GLU A 1 83 ? -13.932 -4.612 31.780 1.00 75.00 83 GLU A CA 1
ATOM 635 C C . GLU A 1 83 ? -13.505 -5.517 32.948 1.00 75.00 83 GLU A C 1
ATOM 637 O O . GLU A 1 83 ? -14.279 -5.771 33.871 1.00 75.00 83 GLU A O 1
ATOM 642 N N . ARG A 1 84 ? -12.234 -5.938 32.976 1.00 75.69 84 ARG A N 1
ATOM 643 C CA . ARG A 1 84 ? -11.684 -6.739 34.078 1.00 75.69 84 ARG A CA 1
ATOM 644 C C . ARG A 1 84 ? -11.707 -5.997 35.416 1.00 75.69 84 ARG A C 1
ATOM 646 O O . ARG A 1 84 ? -12.016 -6.606 36.441 1.00 75.69 84 ARG A O 1
ATOM 653 N N . GLU A 1 85 ? -11.375 -4.711 35.423 1.00 73.00 85 GLU A N 1
ATOM 654 C CA . GLU A 1 85 ? -11.433 -3.868 36.621 1.00 73.00 85 GLU A CA 1
ATOM 655 C C . GLU A 1 85 ? -12.885 -3.666 37.092 1.00 73.00 85 GLU A C 1
ATOM 657 O O . GLU A 1 85 ? -13.156 -3.752 38.290 1.00 73.00 85 GLU A O 1
ATOM 662 N N . GLU A 1 86 ? -13.849 -3.523 36.178 1.00 70.19 86 GLU A N 1
ATOM 663 C CA . GLU A 1 86 ? -15.277 -3.455 36.508 1.00 70.19 86 GLU A CA 1
ATOM 664 C C . GLU A 1 86 ? -15.828 -4.767 37.088 1.00 70.19 86 GLU A C 1
ATOM 666 O O . GLU A 1 86 ? -16.618 -4.729 38.035 1.00 70.19 86 GLU A O 1
ATOM 671 N N . LEU A 1 87 ? -15.399 -5.920 36.567 1.00 74.38 87 LEU A N 1
ATOM 672 C CA . LEU A 1 87 ? -15.762 -7.237 37.103 1.00 74.38 87 LEU A CA 1
ATOM 673 C C . LEU A 1 87 ? -15.200 -7.449 38.517 1.00 74.38 87 LEU A C 1
ATOM 675 O O . LEU A 1 87 ? -15.904 -7.955 39.391 1.00 74.38 87 LEU A O 1
ATOM 679 N N . LEU A 1 88 ? -13.963 -7.010 38.775 1.00 70.69 88 LEU A N 1
ATOM 680 C CA . LEU A 1 88 ? -13.349 -7.051 40.109 1.00 70.69 88 LEU A CA 1
ATOM 681 C C . LEU A 1 88 ? -14.019 -6.070 41.084 1.00 70.69 88 LEU A C 1
ATOM 683 O O . LEU A 1 88 ? -14.189 -6.391 42.261 1.00 70.69 88 LEU A O 1
ATOM 687 N N . ARG A 1 89 ? -14.466 -4.904 40.598 1.00 61.75 89 ARG A N 1
ATOM 688 C CA . ARG A 1 89 ? -15.221 -3.920 41.392 1.00 61.75 89 ARG A CA 1
ATOM 689 C C . ARG A 1 89 ? -16.633 -4.404 41.743 1.00 61.75 89 ARG A C 1
ATOM 691 O O . ARG A 1 89 ? -17.161 -4.023 42.784 1.00 61.75 89 ARG A O 1
ATOM 698 N N . GLY A 1 90 ? -17.225 -5.265 40.913 1.00 56.47 90 GLY A N 1
ATOM 699 C CA . GLY A 1 90 ? -18.525 -5.905 41.154 1.00 56.47 90 GLY A CA 1
ATOM 700 C C . GLY A 1 90 ? -18.526 -7.004 42.227 1.00 56.47 90 GLY A C 1
ATOM 701 O O . GLY A 1 90 ? -19.597 -7.457 42.619 1.00 56.47 90 GLY A O 1
ATOM 702 N N . GLY A 1 91 ? -17.355 -7.425 42.722 1.00 53.78 91 GLY A N 1
ATOM 703 C CA . GLY A 1 91 ? -17.218 -8.485 43.729 1.00 53.78 91 GLY A CA 1
ATOM 704 C C . GLY A 1 91 ? -17.384 -8.049 45.191 1.00 53.78 91 GLY A C 1
ATOM 705 O O . GLY A 1 91 ? -17.345 -8.905 46.072 1.00 53.78 91 GLY A O 1
ATOM 706 N N . SER A 1 92 ? -17.556 -6.754 45.480 1.00 54.25 92 SER A N 1
ATOM 707 C CA . SER A 1 92 ? -17.789 -6.276 46.852 1.00 54.25 92 SER A CA 1
ATOM 708 C C . SER A 1 92 ? -19.291 -6.307 47.172 1.00 54.25 92 SER A C 1
ATOM 710 O O . SER A 1 92 ? -20.046 -5.548 46.558 1.00 54.25 92 SER A O 1
ATOM 712 N N . PRO A 1 93 ? -19.773 -7.177 48.082 1.00 54.47 93 PRO A N 1
ATOM 713 C CA . PRO A 1 93 ? -21.198 -7.268 48.369 1.00 54.47 93 PRO A CA 1
ATOM 714 C C . PRO A 1 93 ? -21.679 -5.999 49.099 1.00 54.47 93 PRO A C 1
ATOM 716 O O . PRO A 1 93 ? -21.129 -5.660 50.149 1.00 54.47 93 PRO A O 1
ATOM 719 N N . PRO A 1 94 ? -22.718 -5.295 48.605 1.00 56.19 94 PRO A N 1
ATOM 720 C CA . PRO A 1 94 ? -23.362 -4.242 49.379 1.00 56.19 94 PRO A CA 1
ATOM 721 C C . PRO A 1 94 ? -24.187 -4.852 50.531 1.00 56.19 94 PRO A C 1
ATOM 723 O O . PRO A 1 94 ? -24.699 -5.970 50.399 1.00 56.19 94 PRO A O 1
ATOM 726 N N . PRO A 1 95 ? -24.372 -4.133 51.655 1.00 53.22 95 PRO A N 1
ATOM 727 C CA . PRO A 1 95 ? -25.219 -4.586 52.756 1.00 53.22 95 PRO A CA 1
ATOM 728 C C . PRO A 1 95 ? -26.685 -4.707 52.299 1.00 53.22 95 PRO A C 1
ATOM 730 O O . PRO A 1 95 ? -27.369 -3.705 52.120 1.00 53.22 95 PRO A O 1
ATOM 733 N N . SER A 1 96 ? -27.110 -5.948 52.034 1.00 52.47 96 SER A N 1
ATOM 734 C CA . SER A 1 96 ? -28.448 -6.587 52.094 1.00 52.47 96 SER A CA 1
ATOM 735 C C . SER A 1 96 ? -29.759 -5.864 51.694 1.00 52.47 96 SER A C 1
ATOM 737 O O . SER A 1 96 ? -30.790 -6.530 51.665 1.00 52.47 96 SER A O 1
ATOM 739 N N . ALA A 1 97 ? -29.789 -4.589 51.294 1.00 50.94 97 ALA A N 1
ATOM 740 C CA . ALA A 1 97 ? -31.034 -3.860 50.993 1.00 50.94 97 ALA A CA 1
ATOM 741 C C . ALA A 1 97 ? -31.331 -3.640 49.488 1.00 50.94 97 ALA A C 1
ATOM 743 O O . ALA A 1 97 ? -32.427 -3.213 49.137 1.00 50.94 97 ALA A O 1
ATOM 744 N N . VAL A 1 98 ? -30.396 -3.939 48.572 1.00 54.81 98 VAL A N 1
ATOM 745 C CA . VAL A 1 98 ? -30.440 -3.475 47.156 1.00 54.81 98 VAL A CA 1
ATOM 746 C C . VAL A 1 98 ? -30.650 -4.616 46.138 1.00 54.81 98 VAL A C 1
ATOM 748 O O . VAL A 1 98 ? -30.438 -4.463 44.937 1.00 54.81 98 VAL A O 1
ATOM 751 N N . MET A 1 99 ? -31.097 -5.792 46.580 1.00 56.00 99 MET A N 1
ATOM 752 C CA . MET A 1 99 ? -31.113 -7.005 45.743 1.00 56.00 99 MET A CA 1
ATOM 753 C C . MET A 1 99 ? -32.080 -6.930 44.534 1.00 56.00 99 MET A C 1
ATOM 755 O O . MET A 1 99 ? -31.855 -7.595 43.526 1.00 56.00 99 MET A O 1
ATOM 759 N N . GLY A 1 100 ? -33.113 -6.076 44.583 1.00 55.38 100 GLY A N 1
ATOM 760 C CA . GLY A 1 100 ? -34.048 -5.850 43.465 1.00 55.38 100 GLY A CA 1
ATOM 761 C C . GLY A 1 100 ? -33.600 -4.791 42.445 1.00 55.38 100 GLY A C 1
ATOM 762 O O . GLY A 1 100 ? -33.869 -4.928 41.253 1.00 55.38 100 GLY A O 1
ATOM 763 N N . LEU A 1 101 ? -32.876 -3.759 42.890 1.00 58.28 101 LEU A N 1
ATOM 764 C CA . LEU A 1 101 ? -32.328 -2.708 42.021 1.00 58.28 101 LEU A CA 1
ATOM 765 C C . LEU A 1 101 ? -31.080 -3.205 41.280 1.00 58.28 101 LEU A C 1
ATOM 767 O O . LEU A 1 101 ? -30.934 -2.953 40.088 1.00 58.28 101 LEU A O 1
ATOM 771 N N . SER A 1 102 ? -30.245 -3.997 41.960 1.00 62.34 102 SER A N 1
ATOM 772 C CA . SER A 1 102 ? -29.003 -4.557 41.417 1.00 62.34 102 SER A CA 1
ATOM 773 C C . SER A 1 102 ? -29.225 -5.426 40.174 1.00 62.34 102 SER A C 1
ATOM 775 O O . SER A 1 102 ? -28.450 -5.337 39.227 1.00 62.34 102 SER A O 1
ATOM 777 N N . ARG A 1 103 ? -30.314 -6.205 40.121 1.00 63.97 103 ARG A N 1
ATOM 778 C CA . ARG A 1 103 ? -30.628 -7.047 38.957 1.00 63.97 103 ARG A CA 1
ATOM 779 C C . ARG A 1 103 ? -31.059 -6.217 37.739 1.00 63.97 103 ARG A C 1
ATOM 781 O O . ARG A 1 103 ? -30.673 -6.519 36.617 1.00 63.97 103 ARG A O 1
ATOM 788 N N . ARG A 1 104 ? -31.844 -5.155 37.948 1.00 69.50 104 ARG A N 1
ATOM 789 C CA . ARG A 1 104 ? -32.274 -4.251 36.867 1.00 69.50 104 ARG A CA 1
ATOM 790 C C . ARG A 1 104 ? -31.103 -3.423 36.328 1.00 69.50 104 ARG A C 1
ATOM 792 O O . ARG A 1 104 ? -31.019 -3.220 35.122 1.00 69.50 104 ARG A O 1
ATOM 799 N N . ASP A 1 105 ? -30.205 -2.999 37.210 1.00 70.19 105 ASP A N 1
ATOM 800 C CA . ASP A 1 105 ? -28.988 -2.266 36.853 1.00 70.19 105 ASP A CA 1
ATOM 801 C C . ASP A 1 105 ? -27.976 -3.164 36.114 1.00 70.19 105 ASP A C 1
ATOM 803 O O . ASP A 1 105 ? -27.380 -2.756 35.120 1.00 70.19 105 ASP A O 1
ATOM 807 N N . GLN A 1 106 ? -27.872 -4.442 36.505 1.00 71.88 106 GLN A N 1
ATOM 808 C CA . GLN A 1 106 ? -27.111 -5.461 35.768 1.00 71.88 106 GLN A CA 1
ATOM 809 C C . GLN A 1 106 ? -27.628 -5.659 34.340 1.00 71.88 106 GLN A C 1
ATOM 811 O O . GLN A 1 106 ? -26.827 -5.638 33.410 1.00 71.88 106 GLN A O 1
ATOM 816 N N . TYR A 1 107 ? -28.946 -5.783 34.139 1.00 78.00 107 TYR A N 1
ATOM 817 C CA . TYR A 1 107 ? -29.510 -5.916 32.789 1.00 78.00 107 TYR A CA 1
ATOM 818 C C . TYR A 1 107 ? -29.308 -4.661 31.935 1.00 78.00 107 TYR A C 1
ATOM 820 O O . TYR A 1 107 ? -29.036 -4.771 30.742 1.00 78.00 107 TYR A O 1
ATOM 828 N N . ALA A 1 108 ? -29.419 -3.466 32.524 1.00 79.94 108 ALA A N 1
ATOM 829 C CA . ALA A 1 108 ? -29.139 -2.220 31.812 1.00 79.94 108 ALA A CA 1
ATOM 830 C C . ALA A 1 108 ? -27.664 -2.141 31.382 1.00 79.94 108 ALA A C 1
ATOM 832 O O . ALA A 1 108 ? -27.356 -1.718 30.266 1.00 79.94 108 ALA A O 1
ATOM 833 N N . LYS A 1 109 ? -26.751 -2.609 32.238 1.00 79.00 109 LYS A N 1
ATOM 834 C CA . LYS A 1 109 ? -25.323 -2.681 31.932 1.00 79.00 109 LYS A CA 1
ATOM 835 C C . LYS A 1 109 ? -25.007 -3.725 30.857 1.00 79.00 109 LYS A C 1
ATOM 837 O O . LYS A 1 109 ? -24.243 -3.421 29.946 1.00 79.00 109 LYS A O 1
ATOM 842 N N . GLU A 1 110 ? -25.620 -4.908 30.911 1.00 77.06 110 GLU A N 1
ATOM 843 C CA . GLU A 1 110 ? -25.515 -5.920 29.847 1.00 77.06 110 GLU A CA 1
ATOM 844 C C . GLU A 1 110 ? -26.052 -5.398 28.515 1.00 77.06 110 GLU A C 1
ATOM 846 O O . GLU A 1 110 ? -25.407 -5.587 27.490 1.00 77.06 110 GLU A O 1
ATOM 851 N N . ALA A 1 111 ? -27.187 -4.694 28.521 1.00 80.56 111 ALA A N 1
ATOM 852 C CA . ALA A 1 111 ? -27.744 -4.091 27.314 1.00 80.56 111 ALA A CA 1
ATOM 853 C C . ALA A 1 111 ? -26.785 -3.058 26.700 1.00 80.56 111 ALA A C 1
ATOM 855 O O . ALA A 1 111 ? -26.563 -3.072 25.489 1.00 80.56 111 ALA A O 1
ATOM 856 N N . ASN A 1 112 ? -26.157 -2.216 27.528 1.00 75.62 112 ASN A N 1
ATOM 857 C CA . ASN A 1 112 ? -25.125 -1.282 27.073 1.00 75.62 112 ASN A CA 1
ATOM 858 C C . ASN A 1 112 ? -23.881 -2.007 26.545 1.00 75.62 112 ASN A C 1
ATOM 860 O O . ASN A 1 112 ? -23.347 -1.620 25.511 1.00 75.62 112 ASN A O 1
ATOM 864 N N . HIS A 1 113 ? -23.436 -3.077 27.207 1.00 75.25 113 HIS A N 1
ATOM 865 C CA . HIS A 1 113 ? -22.294 -3.868 26.749 1.00 75.25 113 HIS A CA 1
ATOM 866 C C . HIS A 1 113 ? -22.574 -4.553 25.405 1.00 75.25 113 HIS A C 1
ATOM 868 O O . HIS A 1 113 ? -21.729 -4.553 24.513 1.00 75.25 113 HIS A O 1
ATOM 874 N N . LEU A 1 114 ? -23.787 -5.076 25.228 1.00 77.81 114 LEU A N 1
ATOM 875 C CA . LEU A 1 114 ? -24.234 -5.717 23.996 1.00 77.81 114 LEU A CA 1
ATOM 876 C C . LEU A 1 114 ? -24.345 -4.701 22.853 1.00 77.81 114 LEU A C 1
ATOM 878 O O . LEU A 1 114 ? -23.946 -4.996 21.730 1.00 77.81 114 LEU A O 1
ATOM 882 N N . HIS A 1 115 ? -24.800 -3.482 23.149 1.00 82.00 115 HIS A N 1
ATOM 883 C CA . HIS A 1 115 ? -24.822 -2.387 22.183 1.00 82.00 115 HIS A CA 1
ATOM 884 C C . HIS A 1 115 ? -23.409 -1.943 21.774 1.00 82.00 115 HIS A C 1
ATOM 886 O O . HIS A 1 115 ? -23.120 -1.850 20.582 1.00 82.00 115 HIS A O 1
ATOM 892 N N . SER A 1 116 ? -22.502 -1.750 22.734 1.00 73.56 116 SER A N 1
ATOM 893 C CA . SER A 1 116 ? -21.096 -1.437 22.448 1.00 73.56 116 SER A CA 1
ATOM 894 C C . SER A 1 116 ? -20.412 -2.555 21.656 1.00 73.56 116 SER A C 1
ATOM 896 O O . SER A 1 116 ? -19.689 -2.282 20.702 1.00 73.56 116 SER A O 1
ATOM 898 N N . SER A 1 117 ? -20.682 -3.820 21.993 1.00 69.06 117 SER A N 1
ATOM 899 C CA . SER A 1 117 ? -20.188 -4.981 21.247 1.00 69.06 117 SER A CA 1
ATOM 900 C C . SER A 1 117 ? -20.708 -4.991 19.809 1.00 69.06 117 SER A C 1
ATOM 902 O O . SER A 1 117 ? -19.928 -5.216 18.888 1.00 69.06 117 SER A O 1
ATOM 904 N N . HIS A 1 118 ? -21.987 -4.673 19.601 1.00 77.31 118 HIS A N 1
ATOM 905 C CA . HIS A 1 118 ? -22.571 -4.559 18.267 1.00 77.31 118 HIS A CA 1
ATOM 906 C C . HIS A 1 118 ? -21.884 -3.468 17.433 1.00 77.31 118 HIS A C 1
ATOM 908 O O . HIS A 1 118 ? -21.522 -3.717 16.288 1.00 77.31 118 HIS A O 1
ATOM 914 N N . MET A 1 119 ? -21.626 -2.292 18.016 1.00 76.06 119 MET A N 1
ATOM 915 C CA . MET A 1 119 ? -20.912 -1.204 17.332 1.00 76.06 119 MET A CA 1
ATOM 916 C C . MET A 1 119 ? -19.468 -1.584 16.967 1.00 76.06 119 MET A C 1
ATOM 918 O O . MET A 1 119 ? -19.005 -1.275 15.872 1.00 76.06 119 MET A O 1
ATOM 922 N N . LEU A 1 120 ? -18.755 -2.298 17.846 1.00 71.00 120 LEU A N 1
ATOM 923 C CA . LEU A 1 120 ? -17.403 -2.792 17.554 1.00 71.00 120 LEU A CA 1
ATOM 924 C C . LEU A 1 120 ? -17.392 -3.864 16.456 1.00 71.00 120 LEU A C 1
ATOM 926 O O . LEU A 1 120 ? -16.444 -3.930 15.674 1.00 71.00 120 LEU A O 1
ATOM 930 N N . VAL A 1 121 ? -18.425 -4.708 16.395 1.00 70.81 121 VAL A N 1
ATOM 931 C CA . VAL A 1 121 ? -18.597 -5.690 15.316 1.00 70.81 121 VAL A CA 1
ATOM 932 C C . VAL A 1 121 ? -18.869 -4.983 13.990 1.00 70.81 121 VAL A C 1
ATOM 934 O O . VAL A 1 121 ? -18.242 -5.338 12.995 1.00 70.81 121 VAL A O 1
ATOM 937 N N . ASP A 1 122 ? -19.722 -3.959 13.974 1.00 74.38 122 ASP A N 1
ATOM 938 C CA . ASP A 1 122 ? -19.991 -3.163 12.771 1.00 74.38 122 ASP A CA 1
ATOM 939 C C . ASP A 1 122 ? -18.720 -2.470 12.253 1.00 74.38 122 ASP A C 1
ATOM 941 O O . ASP A 1 122 ? -18.437 -2.508 11.054 1.00 74.38 122 ASP A O 1
ATOM 945 N N . GLU A 1 123 ? -17.891 -1.928 13.149 1.00 70.44 123 GLU A N 1
ATOM 946 C CA . GLU A 1 123 ? -16.596 -1.343 12.783 1.00 70.44 123 GLU A CA 1
ATOM 947 C C . GLU A 1 123 ? -15.628 -2.395 12.215 1.00 70.44 123 GLU A C 1
ATOM 949 O O . GLU A 1 123 ? -14.982 -2.171 11.192 1.00 70.44 123 GLU A O 1
ATOM 954 N N . GLN A 1 124 ? -15.5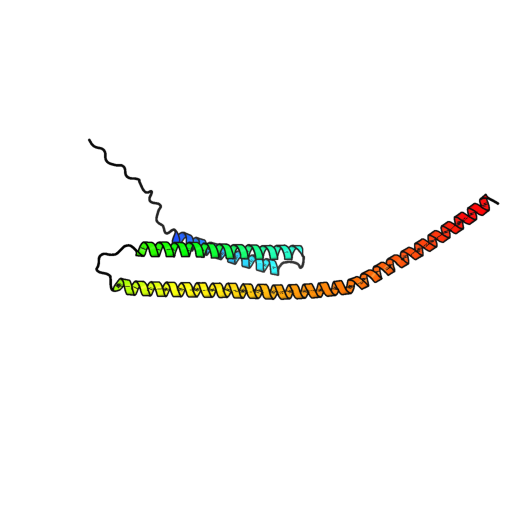60 -3.589 12.812 1.00 70.69 124 GLN A N 1
ATOM 955 C CA . GLN A 1 124 ? -14.741 -4.681 12.271 1.00 70.69 124 GLN A CA 1
ATOM 956 C C . GLN A 1 124 ? -15.235 -5.165 10.904 1.00 70.69 124 GLN A C 1
ATOM 958 O O . GLN A 1 124 ? -14.419 -5.498 10.041 1.00 70.69 124 GLN A O 1
ATOM 963 N N . ILE A 1 125 ? -16.552 -5.190 10.682 1.00 75.62 125 ILE A N 1
ATOM 964 C CA . ILE A 1 125 ? -17.145 -5.496 9.376 1.00 75.62 125 ILE A CA 1
ATOM 965 C C . ILE A 1 125 ? -16.743 -4.422 8.364 1.00 75.62 125 ILE A C 1
ATOM 967 O O . ILE A 1 125 ? -16.349 -4.762 7.248 1.00 75.62 125 ILE A O 1
ATOM 971 N N . ASN A 1 126 ? -16.776 -3.148 8.753 1.00 70.56 126 ASN A N 1
ATOM 972 C CA . ASN A 1 126 ? -16.368 -2.039 7.899 1.00 70.56 126 ASN A CA 1
ATOM 973 C C . ASN A 1 126 ? -14.884 -2.140 7.499 1.00 70.56 126 ASN A C 1
ATOM 975 O O . ASN A 1 126 ? -14.571 -2.144 6.308 1.00 70.56 126 ASN A O 1
ATOM 979 N N . ILE A 1 127 ? -13.989 -2.370 8.465 1.00 70.81 127 ILE A N 1
ATOM 980 C CA . ILE A 1 127 ? -12.552 -2.589 8.219 1.00 70.81 127 ILE A CA 1
ATOM 981 C C . ILE A 1 127 ? -12.326 -3.810 7.311 1.00 70.81 127 ILE A C 1
ATOM 983 O O . ILE A 1 127 ? -11.507 -3.773 6.391 1.00 70.81 127 ILE A O 1
ATOM 987 N N . ALA A 1 128 ? -13.058 -4.908 7.526 1.00 64.62 128 ALA A N 1
ATOM 988 C CA . ALA A 1 128 ? -12.949 -6.104 6.691 1.00 64.62 128 ALA A CA 1
ATOM 989 C C . ALA A 1 128 ? -13.437 -5.863 5.251 1.00 64.62 128 ALA A C 1
ATOM 991 O O . ALA A 1 128 ? -12.844 -6.384 4.298 1.00 64.62 128 ALA A O 1
ATOM 992 N N . MET A 1 129 ? -14.500 -5.073 5.072 1.00 75.56 129 MET A N 1
ATOM 993 C CA . MET A 1 129 ? -14.998 -4.677 3.753 1.00 75.56 129 MET A CA 1
ATOM 994 C C . MET A 1 129 ? -14.004 -3.771 3.025 1.00 75.56 129 MET A C 1
ATOM 996 O O . MET A 1 129 ? -13.700 -4.034 1.859 1.00 75.56 129 MET A O 1
ATOM 1000 N N . GLU A 1 130 ? -13.439 -2.781 3.715 1.00 73.06 130 GLU A N 1
ATOM 1001 C CA . GLU A 1 130 ? -12.399 -1.898 3.182 1.00 73.06 130 GLU A CA 1
ATOM 1002 C C . GLU A 1 130 ? -11.151 -2.702 2.775 1.00 73.06 130 GLU A C 1
ATOM 1004 O O . GLU A 1 130 ? -10.671 -2.602 1.641 1.00 73.06 130 GLU A O 1
ATOM 1009 N N . ALA A 1 131 ? -10.683 -3.615 3.633 1.00 70.38 131 ALA A N 1
ATOM 1010 C CA . ALA A 1 131 ? -9.569 -4.509 3.320 1.00 70.38 131 ALA A CA 1
ATOM 1011 C C . ALA A 1 131 ? -9.858 -5.394 2.092 1.00 70.38 131 ALA A C 1
ATOM 1013 O O . ALA A 1 131 ? -8.996 -5.564 1.221 1.00 70.38 131 ALA A O 1
ATOM 1014 N N . ARG A 1 132 ? -11.079 -5.934 1.967 1.00 80.38 132 ARG A N 1
ATOM 1015 C CA . ARG A 1 132 ? -11.508 -6.704 0.785 1.00 80.38 132 ARG A CA 1
ATOM 1016 C C . ARG A 1 132 ? -11.467 -5.851 -0.482 1.00 80.38 132 ARG A C 1
ATOM 1018 O O . ARG A 1 132 ? -11.040 -6.345 -1.535 1.00 80.38 132 ARG A O 1
ATOM 1025 N N . GLU A 1 133 ? -11.927 -4.609 -0.415 1.00 76.88 133 GLU A N 1
ATOM 1026 C CA . GLU A 1 133 ? -11.912 -3.691 -1.551 1.00 76.88 133 GLU A CA 1
ATOM 1027 C C . GLU A 1 133 ? -10.477 -3.356 -1.974 1.00 76.88 133 GLU A C 1
ATOM 1029 O O . GLU A 1 133 ? -10.134 -3.500 -3.155 1.00 76.88 133 GLU A O 1
ATOM 1034 N N . HIS A 1 134 ? -9.592 -3.070 -1.013 1.00 72.38 134 HIS A N 1
ATOM 1035 C CA . HIS A 1 134 ? -8.163 -2.887 -1.266 1.00 72.38 134 HIS A CA 1
ATOM 1036 C C . HIS A 1 134 ? -7.521 -4.111 -1.926 1.00 72.38 134 HIS A C 1
ATOM 1038 O O . HIS A 1 134 ? -6.834 -3.964 -2.940 1.00 72.38 134 HIS A O 1
ATOM 1044 N N . LEU A 1 135 ? -7.773 -5.325 -1.426 1.00 80.31 135 LEU A N 1
ATOM 1045 C CA . LEU A 1 135 ? -7.257 -6.560 -2.033 1.00 80.31 135 LEU A CA 1
ATOM 1046 C C . LEU A 1 135 ? -7.803 -6.780 -3.451 1.00 80.31 135 LEU A C 1
ATOM 1048 O O . LEU A 1 135 ? -7.081 -7.229 -4.346 1.00 80.31 135 LEU A O 1
ATOM 1052 N N . THR A 1 136 ? -9.066 -6.427 -3.692 1.00 81.94 136 THR A N 1
ATOM 1053 C CA . THR A 1 136 ? -9.689 -6.528 -5.019 1.00 81.94 136 THR A CA 1
ATOM 1054 C C . THR A 1 136 ? -9.064 -5.536 -6.003 1.00 81.94 136 THR A C 1
ATOM 1056 O O . THR A 1 136 ? -8.726 -5.914 -7.130 1.00 81.94 136 THR A O 1
ATOM 1059 N N . SER A 1 137 ? -8.830 -4.295 -5.573 1.00 75.56 137 SER A N 1
ATOM 1060 C CA . SER A 1 137 ? -8.132 -3.265 -6.351 1.00 75.56 137 SER A CA 1
ATOM 1061 C C . SER A 1 137 ? -6.673 -3.653 -6.644 1.00 75.56 137 SER A C 1
ATOM 1063 O O . SER A 1 137 ? -6.209 -3.584 -7.792 1.00 75.56 137 SER A O 1
ATOM 1065 N N . GLN A 1 138 ? -5.959 -4.191 -5.648 1.00 76.88 138 GLN A N 1
ATOM 1066 C CA . GLN A 1 138 ? -4.612 -4.743 -5.828 1.00 76.88 138 GLN A CA 1
ATOM 1067 C C . GLN A 1 138 ? -4.601 -5.890 -6.847 1.00 76.88 138 GLN A C 1
ATOM 1069 O O . GLN A 1 138 ? -3.751 -5.913 -7.741 1.00 76.88 138 GLN A O 1
ATOM 1074 N N . ARG A 1 139 ? -5.582 -6.801 -6.797 1.00 82.44 139 ARG A N 1
ATOM 1075 C CA . ARG A 1 139 ? -5.724 -7.889 -7.778 1.00 82.44 139 ARG A CA 1
ATOM 1076 C C . ARG A 1 139 ? -5.919 -7.362 -9.199 1.00 82.44 139 ARG A C 1
ATOM 1078 O O . ARG A 1 139 ? -5.338 -7.914 -10.134 1.00 82.44 139 ARG A O 1
ATOM 1085 N N . GLN A 1 140 ? -6.719 -6.313 -9.390 1.00 81.69 140 GLN A N 1
ATOM 1086 C CA . GLN A 1 140 ? -6.882 -5.686 -10.707 1.00 81.69 140 GLN A CA 1
ATOM 1087 C C . GLN A 1 140 ? -5.570 -5.069 -11.205 1.00 81.69 140 GLN A C 1
ATOM 1089 O O . GLN A 1 140 ? -5.220 -5.236 -12.374 1.00 81.69 140 GLN A O 1
ATOM 1094 N N . THR A 1 141 ? -4.812 -4.425 -10.319 1.00 77.31 141 THR A N 1
ATOM 1095 C CA . THR A 1 141 ? -3.485 -3.881 -10.638 1.00 77.31 141 THR A CA 1
ATOM 1096 C C . THR A 1 141 ? -2.516 -4.989 -11.053 1.00 77.31 141 THR A C 1
ATOM 1098 O O . THR A 1 141 ? -1.846 -4.864 -12.077 1.00 77.31 141 THR A O 1
ATOM 1101 N N . PHE A 1 142 ? -2.507 -6.118 -10.340 1.00 84.88 142 PHE A N 1
ATOM 1102 C CA . PHE A 1 142 ? -1.671 -7.268 -10.684 1.00 84.88 142 PHE A CA 1
ATOM 1103 C C . PHE A 1 142 ? -2.052 -7.873 -12.040 1.00 84.88 142 PHE A C 1
ATOM 1105 O O . PHE A 1 142 ? -1.177 -8.182 -12.845 1.00 84.88 142 PHE A O 1
ATOM 1112 N N . LYS A 1 143 ? -3.353 -7.966 -12.353 1.00 87.62 143 LYS A N 1
ATOM 1113 C CA . LYS A 1 143 ? -3.818 -8.374 -13.690 1.00 87.62 143 LYS A CA 1
ATOM 1114 C C . LYS A 1 143 ? -3.312 -7.428 -14.779 1.00 87.62 143 LYS A C 1
ATOM 1116 O O . LYS A 1 143 ? -2.816 -7.902 -15.795 1.00 87.62 143 LYS A O 1
ATOM 1121 N N . ARG A 1 144 ? -3.386 -6.108 -14.566 1.00 82.12 144 ARG A N 1
ATOM 1122 C CA . ARG A 1 144 ? -2.835 -5.120 -15.513 1.00 82.12 144 ARG A CA 1
ATOM 1123 C C . ARG A 1 144 ? -1.328 -5.307 -15.686 1.00 82.12 144 ARG A C 1
ATOM 1125 O O . ARG A 1 144 ? -0.845 -5.281 -16.814 1.00 82.12 144 ARG A O 1
ATOM 1132 N N . MET A 1 145 ? -0.598 -5.542 -14.596 1.00 79.81 145 MET A N 1
ATOM 1133 C CA . MET A 1 145 ? 0.842 -5.808 -14.631 1.00 79.81 145 MET A CA 1
ATOM 1134 C C . MET A 1 145 ? 1.160 -7.090 -15.408 1.00 79.81 145 MET A C 1
ATOM 1136 O O . MET A 1 145 ? 2.051 -7.076 -16.251 1.00 79.81 145 MET A O 1
ATOM 1140 N N . GLN A 1 146 ? 0.377 -8.154 -15.212 1.00 84.56 146 GLN A N 1
ATOM 1141 C CA . GLN A 1 146 ? 0.485 -9.402 -15.969 1.00 84.56 146 GLN A CA 1
ATOM 1142 C C . GLN A 1 146 ? 0.252 -9.182 -17.468 1.00 84.56 146 GLN A C 1
ATOM 1144 O O . GLN A 1 146 ? 1.007 -9.706 -18.281 1.00 84.56 146 GLN A O 1
ATOM 1149 N N . THR A 1 147 ? -0.751 -8.385 -17.856 1.00 86.69 147 THR A N 1
ATOM 1150 C CA . THR A 1 147 ? -0.985 -8.039 -19.268 1.00 86.69 147 THR A CA 1
ATOM 1151 C C . THR A 1 147 ? 0.203 -7.282 -19.856 1.00 86.69 147 THR A C 1
ATOM 1153 O O . THR A 1 147 ? 0.689 -7.655 -20.917 1.00 86.69 147 THR A O 1
ATOM 1156 N N . ARG A 1 148 ? 0.737 -6.278 -19.144 1.00 83.81 148 ARG A N 1
ATOM 1157 C CA . ARG A 1 148 ? 1.937 -5.543 -19.581 1.00 83.81 148 ARG A CA 1
ATOM 1158 C C . ARG A 1 148 ? 3.163 -6.448 -19.683 1.00 83.81 148 ARG A C 1
ATOM 1160 O O . ARG A 1 148 ? 3.928 -6.323 -20.632 1.00 83.81 148 ARG A O 1
ATOM 1167 N N . PHE A 1 149 ? 3.342 -7.367 -18.738 1.00 84.06 149 PHE A N 1
ATOM 1168 C CA . PHE A 1 149 ? 4.429 -8.338 -18.773 1.00 84.06 149 PHE A CA 1
ATOM 1169 C C . PHE A 1 149 ? 4.292 -9.277 -19.973 1.00 84.06 149 PHE A C 1
ATOM 1171 O O . PHE A 1 149 ? 5.272 -9.517 -20.669 1.00 84.06 149 PHE A O 1
ATOM 1178 N N . ASN A 1 150 ? 3.076 -9.738 -20.270 1.00 85.56 150 ASN A N 1
ATOM 1179 C CA . ASN A 1 150 ? 2.796 -10.545 -21.452 1.00 85.56 150 ASN A CA 1
ATOM 1180 C C . ASN A 1 150 ? 3.054 -9.761 -22.753 1.00 85.56 150 ASN A C 1
ATOM 1182 O O . ASN A 1 150 ? 3.668 -10.286 -23.674 1.00 85.56 150 ASN A O 1
ATOM 1186 N N . ASP A 1 151 ? 2.676 -8.481 -22.817 1.00 84.12 151 ASP A N 1
ATOM 1187 C CA . ASP A 1 151 ? 2.992 -7.604 -23.955 1.00 84.12 151 ASP A CA 1
ATOM 1188 C C . ASP A 1 151 ? 4.507 -7.445 -24.154 1.00 84.12 151 ASP A C 1
ATOM 1190 O O . ASP A 1 151 ? 4.990 -7.447 -25.287 1.00 84.12 151 ASP A O 1
ATOM 1194 N N . ILE A 1 152 ? 5.274 -7.326 -23.066 1.00 80.06 152 ILE A N 1
ATOM 1195 C CA . ILE A 1 152 ? 6.741 -7.260 -23.104 1.00 80.06 152 ILE A CA 1
ATOM 1196 C C . ILE A 1 152 ? 7.328 -8.613 -23.534 1.00 80.06 152 ILE A C 1
ATOM 1198 O O . ILE A 1 152 ? 8.188 -8.642 -24.415 1.00 80.06 152 ILE A O 1
ATOM 1202 N N . ALA A 1 153 ? 6.837 -9.729 -22.985 1.00 77.06 153 ALA A N 1
ATOM 1203 C CA . ALA A 1 153 ? 7.212 -11.091 -23.375 1.00 77.06 153 ALA A CA 1
ATOM 1204 C C . ALA A 1 153 ? 6.989 -11.332 -24.876 1.00 77.06 153 ALA A C 1
ATOM 1206 O O . ALA A 1 153 ? 7.867 -11.861 -25.554 1.00 77.06 153 ALA A O 1
ATOM 1207 N N . ASN A 1 154 ? 5.877 -10.835 -25.421 1.00 78.19 154 ASN A N 1
ATOM 1208 C CA . ASN A 1 154 ? 5.571 -10.894 -26.850 1.00 78.19 154 ASN A CA 1
ATOM 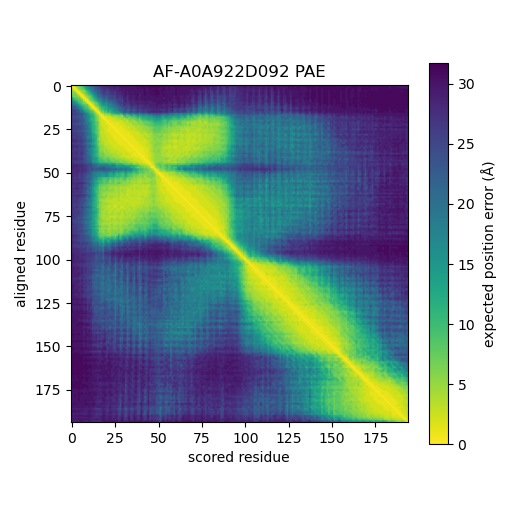1209 C C . ASN A 1 154 ? 6.476 -9.983 -27.703 1.00 78.19 154 ASN A C 1
ATOM 1211 O O . ASN A 1 154 ? 6.682 -10.250 -28.887 1.00 78.19 154 ASN A O 1
ATOM 1215 N N . ARG A 1 155 ? 7.061 -8.923 -27.126 1.00 75.25 155 ARG A N 1
ATOM 1216 C CA . ARG A 1 155 ? 8.008 -8.021 -27.813 1.00 75.25 155 ARG A CA 1
ATOM 1217 C C . ARG A 1 155 ? 9.470 -8.454 -27.698 1.00 75.25 155 ARG A C 1
ATOM 1219 O O . ARG A 1 155 ? 10.265 -8.080 -28.558 1.00 75.25 155 ARG A O 1
ATOM 1226 N N . PHE A 1 156 ? 9.837 -9.279 -26.720 1.00 69.12 156 PHE A N 1
ATOM 1227 C CA . PHE A 1 156 ? 11.180 -9.865 -26.612 1.00 69.12 156 PHE A CA 1
ATOM 1228 C C . PHE A 1 156 ? 11.666 -10.603 -27.882 1.00 69.12 156 PHE A C 1
ATOM 1230 O O . PHE A 1 156 ? 12.798 -10.344 -28.300 1.00 69.12 156 PHE A O 1
ATOM 1237 N N . PRO A 1 157 ? 10.869 -11.447 -28.574 1.00 65.56 157 PRO A N 1
ATOM 1238 C CA . PRO A 1 157 ? 11.302 -12.055 -29.837 1.00 65.56 157 PRO A CA 1
ATOM 1239 C C . PRO A 1 157 ? 11.488 -11.022 -30.965 1.00 65.56 157 PRO A C 1
ATOM 1241 O O . PRO A 1 157 ? 12.383 -11.169 -31.799 1.00 65.56 157 PRO A O 1
ATOM 1244 N N . MET A 1 158 ? 10.719 -9.926 -30.963 1.00 63.19 158 MET A N 1
ATOM 1245 C CA . MET A 1 158 ? 10.901 -8.813 -31.906 1.00 63.19 158 MET A CA 1
ATOM 1246 C C . MET A 1 158 ? 12.191 -8.026 -31.617 1.00 63.19 158 MET A C 1
ATOM 1248 O O . MET A 1 158 ? 12.902 -7.657 -32.553 1.00 63.19 158 MET A O 1
ATOM 1252 N N . LEU A 1 159 ? 12.546 -7.832 -30.342 1.00 63.50 159 LEU A N 1
ATOM 1253 C CA . LEU A 1 159 ? 13.833 -7.253 -29.938 1.00 63.50 159 LEU A CA 1
ATOM 1254 C C . LEU A 1 159 ? 15.010 -8.136 -30.363 1.00 63.50 159 LEU A C 1
ATOM 1256 O O . LEU A 1 159 ? 16.007 -7.613 -30.854 1.00 63.50 159 LEU A O 1
ATOM 1260 N N . ASN A 1 160 ? 14.880 -9.461 -30.262 1.00 67.19 160 ASN A N 1
ATOM 1261 C CA . ASN A 1 160 ? 15.909 -10.382 -30.747 1.00 67.19 160 ASN A CA 1
ATOM 1262 C C . ASN A 1 160 ? 16.102 -10.270 -32.275 1.00 67.19 160 ASN A C 1
ATOM 1264 O O . ASN A 1 160 ? 17.228 -10.246 -32.766 1.00 67.19 160 ASN A O 1
ATOM 1268 N N . SER A 1 161 ? 15.014 -10.090 -33.035 1.00 70.12 161 SER A N 1
ATOM 1269 C CA . SER A 1 161 ? 15.073 -9.822 -34.483 1.00 70.12 161 SER A CA 1
ATOM 1270 C C . SER A 1 161 ? 15.748 -8.480 -34.814 1.00 70.12 161 SER A C 1
ATOM 1272 O O . SER A 1 161 ? 16.564 -8.401 -35.735 1.00 70.12 161 SER A O 1
ATOM 1274 N N . LEU A 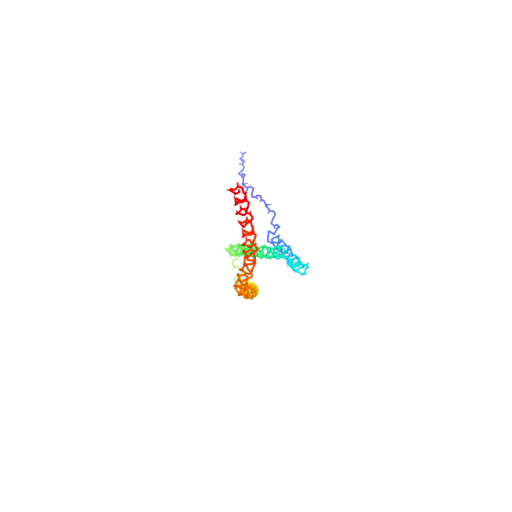1 162 ? 15.480 -7.424 -34.038 1.00 68.69 162 LEU A N 1
ATOM 1275 C CA . LEU A 1 162 ? 16.134 -6.114 -34.183 1.00 68.69 162 LEU A CA 1
ATOM 1276 C C . LEU A 1 162 ? 17.633 -6.180 -33.859 1.00 68.69 162 LEU A C 1
ATOM 1278 O O . LEU A 1 162 ? 18.450 -5.682 -34.634 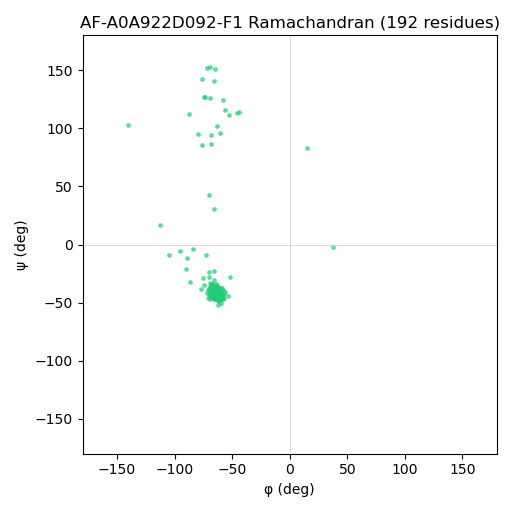1.00 68.69 162 LEU A O 1
ATOM 1282 N N . ILE A 1 163 ? 18.001 -6.853 -32.768 1.00 72.12 163 ILE A N 1
ATOM 1283 C CA . ILE A 1 163 ? 19.395 -7.112 -32.381 1.00 72.12 163 ILE A CA 1
ATOM 1284 C C . ILE A 1 163 ? 20.117 -7.904 -33.474 1.00 72.12 163 ILE A C 1
ATOM 1286 O O . ILE A 1 163 ? 21.220 -7.529 -33.877 1.00 72.12 163 ILE A O 1
ATOM 1290 N N . TYR A 1 164 ? 19.481 -8.943 -34.022 1.00 72.44 164 TYR A N 1
ATOM 1291 C CA . TYR A 1 164 ? 20.037 -9.726 -35.124 1.00 72.44 164 TYR A CA 1
ATOM 1292 C C . TYR A 1 164 ? 20.262 -8.871 -36.379 1.00 72.44 164 TYR A C 1
ATOM 1294 O O . TYR A 1 164 ? 21.332 -8.923 -36.986 1.00 72.44 164 TYR A O 1
ATOM 1302 N N . ARG A 1 165 ? 19.296 -8.017 -36.741 1.00 71.44 165 ARG A N 1
ATOM 1303 C CA . ARG A 1 165 ? 19.398 -7.105 -37.895 1.00 71.44 165 ARG A CA 1
ATOM 1304 C C . ARG A 1 165 ? 20.510 -6.067 -37.739 1.00 71.44 165 ARG A C 1
ATOM 1306 O O . ARG A 1 165 ? 21.227 -5.801 -38.705 1.00 71.44 165 ARG A O 1
ATOM 1313 N N . ILE A 1 166 ? 20.692 -5.520 -36.538 1.00 74.69 166 ILE A N 1
ATOM 1314 C CA . ILE A 1 166 ? 21.786 -4.588 -36.229 1.00 74.69 166 ILE A CA 1
ATOM 1315 C C . ILE A 1 166 ? 23.141 -5.297 -36.352 1.00 74.69 166 ILE A C 1
ATOM 1317 O O . ILE A 1 166 ? 24.053 -4.791 -37.011 1.00 74.69 166 ILE A O 1
ATOM 1321 N N . ASN A 1 167 ? 23.264 -6.501 -35.788 1.00 75.31 167 ASN A N 1
ATOM 1322 C CA . ASN A 1 167 ? 24.516 -7.257 -35.813 1.00 75.31 167 ASN A CA 1
ATOM 1323 C C . ASN A 1 167 ? 24.863 -7.762 -37.232 1.00 75.31 167 ASN A C 1
ATOM 1325 O O . ASN A 1 167 ? 26.029 -7.772 -37.627 1.00 75.31 167 ASN A O 1
ATOM 1329 N N . ALA A 1 168 ? 23.856 -8.095 -38.048 1.00 76.38 168 ALA A N 1
ATOM 1330 C CA . ALA A 1 168 ? 24.033 -8.494 -39.446 1.00 76.38 168 ALA A CA 1
ATOM 1331 C C . ALA A 1 168 ? 24.545 -7.352 -40.344 1.00 76.38 168 ALA A C 1
ATOM 1333 O O . ALA A 1 168 ? 25.308 -7.603 -41.279 1.00 76.38 168 ALA A O 1
ATOM 1334 N N . ARG A 1 169 ? 24.159 -6.094 -40.080 1.00 78.38 169 ARG A N 1
ATOM 1335 C CA . ARG A 1 169 ? 24.713 -4.936 -40.806 1.00 78.38 169 ARG A CA 1
ATOM 1336 C C . ARG A 1 169 ? 26.171 -4.690 -40.412 1.00 78.38 169 ARG A C 1
ATOM 1338 O O . ARG A 1 169 ? 27.023 -4.617 -41.288 1.00 78.38 169 ARG A O 1
ATOM 1345 N N . LYS A 1 170 ? 26.467 -4.720 -39.108 1.00 79.31 170 LYS A N 1
ATOM 1346 C CA . LYS A 1 170 ? 27.828 -4.547 -38.573 1.00 79.31 170 LYS A CA 1
ATOM 1347 C C . LYS A 1 170 ? 28.809 -5.626 -39.065 1.00 79.31 170 LYS A C 1
ATOM 1349 O O . LYS A 1 170 ? 29.958 -5.315 -39.365 1.00 79.31 170 LYS A O 1
ATOM 1354 N N . ARG A 1 171 ? 28.357 -6.882 -39.208 1.00 80.81 171 ARG A N 1
ATOM 1355 C CA . ARG A 1 171 ? 29.167 -7.971 -39.792 1.00 80.81 171 ARG A CA 1
ATOM 1356 C C . ARG A 1 171 ? 29.512 -7.743 -41.263 1.00 80.81 171 ARG A C 1
ATOM 1358 O O . ARG A 1 171 ? 30.635 -8.042 -41.653 1.00 80.81 171 ARG A O 1
ATOM 1365 N N . ARG A 1 172 ? 28.576 -7.232 -42.071 1.00 84.50 172 ARG A N 1
ATOM 1366 C CA . ARG A 1 172 ? 28.825 -6.971 -43.499 1.00 84.50 172 ARG A CA 1
ATOM 1367 C C . ARG A 1 172 ? 29.877 -5.886 -43.695 1.00 84.50 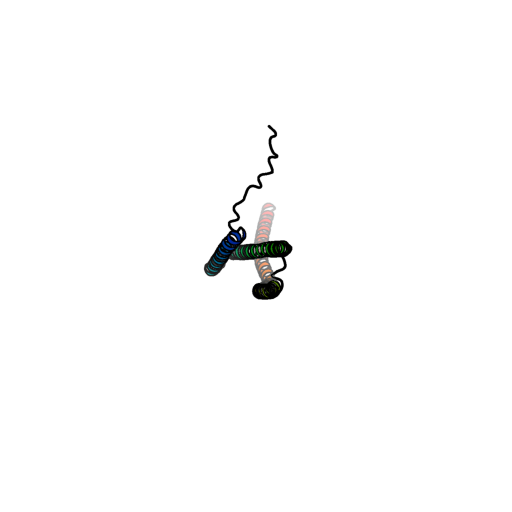172 ARG A C 1
ATOM 1369 O O . ARG A 1 172 ? 30.820 -6.105 -44.447 1.00 84.50 172 ARG A O 1
ATOM 1376 N N . ASP A 1 173 ? 29.773 -4.790 -42.952 1.00 87.38 173 ASP A N 1
ATOM 1377 C CA . ASP A 1 173 ? 30.743 -3.693 -43.039 1.00 87.38 173 ASP A CA 1
ATOM 1378 C C . AS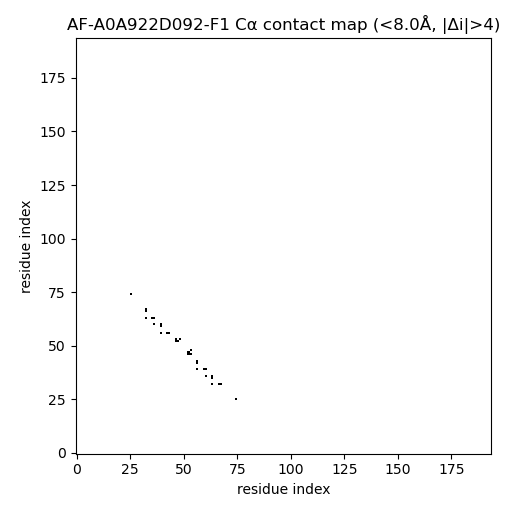P A 1 173 ? 32.144 -4.153 -42.593 1.00 87.38 173 ASP A C 1
ATOM 1380 O O . ASP A 1 173 ? 33.137 -3.876 -43.262 1.00 87.38 173 ASP A O 1
ATOM 1384 N N . SER A 1 174 ? 32.230 -4.957 -41.524 1.00 89.38 174 SER A N 1
ATOM 1385 C CA . SER A 1 174 ? 33.503 -5.532 -41.067 1.00 89.38 174 SER A CA 1
ATOM 1386 C C . SER A 1 174 ? 34.131 -6.498 -42.078 1.00 89.38 174 SER A C 1
ATOM 1388 O O . SER A 1 174 ? 35.356 -6.565 -42.161 1.00 89.38 174 SER A O 1
ATOM 1390 N N . LEU A 1 175 ? 33.322 -7.254 -42.829 1.00 90.25 175 LEU A N 1
ATOM 1391 C CA . LEU A 1 175 ? 33.814 -8.201 -43.834 1.00 90.25 175 LEU A CA 1
ATOM 1392 C C . LEU A 1 175 ? 34.372 -7.464 -45.057 1.00 90.25 175 LEU A C 1
ATOM 1394 O O . LEU A 1 175 ? 35.447 -7.815 -45.536 1.00 90.25 175 LEU A O 1
ATOM 1398 N N . ILE A 1 176 ? 33.692 -6.405 -45.510 1.00 91.75 176 ILE A N 1
ATOM 1399 C CA . ILE A 1 176 ? 34.160 -5.564 -46.622 1.00 91.75 176 ILE A CA 1
ATOM 1400 C C . ILE A 1 176 ? 35.492 -4.897 -46.261 1.00 91.75 176 ILE A C 1
ATOM 1402 O O . ILE A 1 176 ? 36.442 -4.979 -47.037 1.00 91.75 176 ILE A O 1
ATOM 1406 N N . ILE A 1 177 ? 35.592 -4.297 -45.070 1.00 92.12 177 ILE A N 1
ATOM 1407 C CA . ILE A 1 177 ? 36.835 -3.657 -44.608 1.00 92.12 177 ILE A CA 1
ATOM 1408 C C . ILE A 1 177 ? 37.969 -4.688 -44.503 1.00 92.12 177 ILE A C 1
ATOM 1410 O O . ILE A 1 177 ? 39.071 -4.430 -44.983 1.00 92.12 177 ILE A O 1
ATOM 1414 N N . GLY A 1 178 ? 37.700 -5.872 -43.939 1.00 93.94 178 GLY A N 1
ATOM 1415 C CA . GLY A 1 178 ? 38.691 -6.948 -43.847 1.00 93.94 178 GLY A CA 1
ATOM 1416 C C . GLY A 1 178 ? 39.200 -7.422 -45.213 1.00 93.94 178 GLY A C 1
ATOM 1417 O O . GLY A 1 178 ? 40.403 -7.606 -45.384 1.00 93.94 178 GLY A O 1
ATOM 1418 N N . LEU A 1 179 ? 38.307 -7.559 -46.199 1.00 95.06 179 LEU A N 1
ATOM 1419 C CA . LEU A 1 179 ? 38.669 -7.957 -47.562 1.00 95.06 179 LEU A CA 1
ATOM 1420 C C . LEU A 1 179 ? 39.543 -6.899 -48.244 1.00 95.06 179 LEU A C 1
ATOM 1422 O O . LEU A 1 179 ? 40.568 -7.244 -48.826 1.00 95.06 179 LEU A O 1
ATOM 1426 N N . VAL A 1 180 ? 39.185 -5.616 -48.133 1.00 96.38 180 VAL A N 1
ATOM 1427 C CA . VAL A 1 180 ? 39.972 -4.514 -48.713 1.00 96.38 180 VAL A CA 1
ATOM 1428 C C . VAL A 1 180 ? 41.383 -4.478 -48.126 1.00 96.38 180 VAL A C 1
ATOM 1430 O O . VAL A 1 180 ? 42.354 -4.386 -48.876 1.00 96.38 180 VAL A O 1
ATOM 1433 N N . VAL A 1 181 ? 41.516 -4.608 -46.802 1.00 95.12 181 VAL A N 1
ATOM 1434 C CA . VAL A 1 181 ? 42.829 -4.637 -46.140 1.00 95.12 181 VAL A CA 1
ATOM 1435 C C . VAL A 1 181 ? 43.649 -5.842 -46.603 1.00 95.12 181 VAL A C 1
ATOM 1437 O O . VAL A 1 181 ? 44.814 -5.665 -46.944 1.00 95.12 181 VAL A O 1
ATOM 1440 N N . ALA A 1 182 ? 43.053 -7.036 -46.680 1.00 95.06 182 ALA A N 1
ATOM 1441 C CA . ALA A 1 182 ? 43.743 -8.248 -47.128 1.00 95.06 182 ALA A CA 1
ATOM 1442 C C . ALA A 1 182 ? 44.232 -8.164 -48.586 1.00 95.06 182 ALA A C 1
ATOM 1444 O O . ALA A 1 182 ? 45.336 -8.606 -48.897 1.00 95.06 182 ALA A O 1
ATOM 1445 N N . VAL A 1 183 ? 43.437 -7.576 -49.485 1.00 96.31 183 VAL A N 1
ATOM 1446 C CA . VAL A 1 183 ? 43.838 -7.377 -50.888 1.00 96.31 183 VAL A CA 1
ATOM 1447 C C . VAL A 1 183 ? 44.963 -6.347 -50.992 1.00 96.31 183 VAL A C 1
ATOM 1449 O O . VAL A 1 183 ? 45.949 -6.592 -51.686 1.00 96.31 183 VAL A O 1
ATOM 1452 N N . CYS A 1 184 ? 44.863 -5.224 -50.274 1.00 93.06 184 CYS A N 1
ATOM 1453 C CA . CYS A 1 184 ? 45.922 -4.213 -50.251 1.00 93.06 184 CYS A CA 1
ATOM 1454 C C . CYS A 1 184 ? 47.246 -4.769 -49.710 1.00 93.06 184 CYS A C 1
ATOM 1456 O O . CYS A 1 184 ? 48.296 -4.514 -50.297 1.00 93.06 184 CYS A O 1
ATOM 1458 N N . THR A 1 185 ? 47.221 -5.543 -48.621 1.00 93.75 185 THR A N 1
ATOM 1459 C CA . THR A 1 185 ? 48.445 -6.137 -48.062 1.00 93.75 185 THR A CA 1
ATOM 1460 C C . THR A 1 185 ? 49.046 -7.192 -48.987 1.00 93.75 185 THR A C 1
ATOM 1462 O O . THR A 1 185 ? 50.266 -7.241 -49.127 1.00 93.75 185 THR A O 1
ATOM 1465 N N . PHE A 1 186 ? 48.220 -7.991 -49.668 1.00 95.31 186 PHE A N 1
ATOM 1466 C CA . PHE A 1 186 ? 48.689 -8.970 -50.649 1.00 95.31 186 PHE A CA 1
ATOM 1467 C C . PHE A 1 186 ? 49.368 -8.312 -51.859 1.00 95.31 186 PHE A C 1
ATOM 1469 O O . PHE A 1 186 ? 50.446 -8.744 -52.264 1.00 95.31 186 PHE A O 1
ATOM 1476 N N . LEU A 1 187 ? 48.787 -7.236 -52.403 1.00 93.56 187 LEU A N 1
ATOM 1477 C CA . LEU A 1 187 ? 49.389 -6.481 -53.509 1.00 93.56 187 LEU A CA 1
ATOM 1478 C C . LEU A 1 187 ? 50.722 -5.835 -53.112 1.00 93.56 187 LEU A C 1
ATOM 1480 O O . LEU A 1 187 ? 51.672 -5.883 -53.890 1.00 93.56 187 LEU A O 1
ATOM 1484 N N . LEU A 1 188 ? 50.813 -5.275 -51.900 1.00 92.31 188 LEU A N 1
ATOM 1485 C CA . LEU A 1 188 ? 52.073 -4.729 -51.387 1.00 92.31 188 LEU A CA 1
ATOM 1486 C C . LEU A 1 188 ? 53.141 -5.810 -51.210 1.00 92.31 188 LEU A C 1
ATOM 1488 O O . LEU A 1 188 ? 54.299 -5.560 -51.526 1.00 92.31 188 LEU A O 1
ATOM 1492 N N . LEU A 1 189 ? 52.771 -7.004 -50.738 1.00 92.62 189 LEU A N 1
ATOM 1493 C CA . LEU A 1 189 ? 53.709 -8.121 -50.628 1.00 92.62 189 LEU A CA 1
ATOM 1494 C C . LEU A 1 189 ? 54.181 -8.610 -51.996 1.00 92.62 189 LEU A C 1
ATOM 1496 O O . LEU A 1 189 ? 55.374 -8.840 -52.153 1.00 92.62 189 LEU A O 1
ATOM 1500 N N . LEU A 1 190 ? 53.287 -8.730 -52.984 1.00 92.38 190 LEU A N 1
ATOM 1501 C CA . LEU A 1 190 ? 53.685 -9.076 -54.350 1.00 92.38 190 LEU A CA 1
ATOM 1502 C C . LEU A 1 190 ? 54.637 -8.036 -54.942 1.00 92.38 190 LEU A C 1
ATOM 1504 O O . LEU A 1 190 ? 55.633 -8.426 -55.530 1.00 92.38 190 LEU A O 1
ATOM 1508 N N . TYR A 1 191 ? 54.374 -6.742 -54.743 1.00 93.06 191 TYR A N 1
ATOM 1509 C CA . TYR A 1 191 ? 55.269 -5.671 -55.191 1.00 93.06 191 TYR A CA 1
ATOM 1510 C C . TYR A 1 191 ? 56.608 -5.649 -54.439 1.00 93.06 191 TYR A C 1
ATOM 1512 O O . TYR A 1 191 ? 57.631 -5.290 -54.998 1.00 93.06 191 TYR A O 1
ATOM 1520 N N . ALA A 1 192 ? 56.626 -6.011 -53.156 1.00 90.75 192 ALA A N 1
ATOM 1521 C CA . ALA A 1 192 ? 57.867 -6.069 -52.386 1.00 90.75 192 ALA A CA 1
ATOM 1522 C C . ALA A 1 192 ? 58.725 -7.301 -52.731 1.00 90.75 192 ALA A C 1
ATOM 1524 O O . ALA A 1 192 ? 59.943 -7.251 -52.577 1.00 90.75 192 ALA A O 1
ATOM 1525 N N . PHE A 1 193 ? 58.099 -8.404 -53.156 1.00 85.31 193 PHE A N 1
ATOM 1526 C CA . PHE A 1 193 ? 58.773 -9.652 -53.536 1.00 85.31 193 PHE A CA 1
ATOM 1527 C C . PHE A 1 193 ? 59.045 -9.795 -55.043 1.00 85.31 193 PHE A C 1
ATOM 1529 O O . PHE A 1 193 ? 59.705 -10.763 -55.427 1.00 85.31 193 PHE A O 1
ATOM 1536 N N . HIS A 1 194 ? 58.563 -8.870 -55.878 1.00 69.50 194 HIS A N 1
ATOM 1537 C CA . HIS A 1 194 ? 58.807 -8.819 -57.321 1.00 69.50 194 HIS A CA 1
ATOM 1538 C C . HIS A 1 194 ? 59.465 -7.495 -57.715 1.00 69.50 194 HIS A C 1
ATOM 1540 O O . HIS A 1 194 ? 60.582 -7.541 -58.272 1.00 69.50 194 HIS A O 1
#